Protein AF-A0A8H6ZAD0-F1 (afdb_monomer)

Secondary structure (DSSP, 8-state):
---PPP-PPPP--PPP----PPPPGGGTTS----HHHHHHHHHHHHHHHHHHHHHHHHHHHHTT--------PPEEPPBSSS-TTTTTSSPP-GGGB-HHHHHHHHHHHHHHHHHHHHH-S---HHHHHHHHHHHHHHHHHHHT--EEPPHHHHHHHHHHHHHHHHHHHHHHHHHHHHHH-------HHHHHHHHHHHHHHHHTTTT--S-GGG-SS----S-GGGGTTS-HHHHHHHHHHHHHHHHHHTTSS-------HHHHTT-PPPP-------

pLDDT: mean 72.55, std 20.49, range [27.44, 97.75]

Sequence (278 aa):
MSLRFHASSLPRFGRPNIPLQRANPFLASHFLSSPSQFLSTASKLVSHASQLFSATIALILARDRSHRLLLWTKQTAEFSHSTSAAAKNTKPATGDYADIPHALILRACAEYSTRILAHNPYLDVPTQIMSAKECFKSACRAAKERYVLTDRMGEIIRARGSQKYGKMVEIFHAICPSHFGFVRTTATKQSDANRLKTKALLEQAFFHYQDPASRTDSSGALFPSYFDPYPISALAFELATLEFVICEWSTGSFIQAKFTEKDVAKVEHPPKVESPSN

Solvent-accessible surface area (backbone atoms only — not comparable to full-atom values): 16900 Å² total; per-residue (Å²): 141,84,88,80,83,81,83,80,81,77,83,81,81,75,77,80,86,72,79,83,70,77,78,67,83,83,67,78,83,72,84,74,64,53,73,68,56,51,53,53,51,53,46,52,54,54,39,55,56,37,52,58,51,53,55,53,52,53,59,65,59,69,73,69,82,80,87,81,94,74,99,68,82,73,40,75,73,54,56,61,56,92,58,80,80,71,58,84,81,57,81,77,59,64,79,54,30,31,74,67,59,26,53,34,50,54,49,13,22,53,50,36,35,51,48,29,54,43,62,42,70,82,60,53,72,69,54,44,54,50,48,36,53,50,24,37,50,50,30,22,57,76,70,75,49,54,68,56,88,45,71,67,58,44,51,49,32,50,57,41,43,60,53,49,53,54,50,51,46,54,51,44,59,68,45,45,36,75,75,74,65,48,62,84,37,86,50,64,75,55,15,52,53,25,36,55,50,37,51,54,56,62,71,67,62,77,62,37,69,42,62,48,93,81,35,101,82,51,53,28,59,93,55,68,74,70,39,61,85,50,39,67,49,24,51,43,48,54,34,49,47,45,50,52,48,43,58,45,44,21,60,14,47,91,69,90,70,79,92,47,74,71,66,68,72,60,71,69,74,76,78,78,76,77,71,81,84,127

Radius of gyration: 25.37 Å; Cα contacts (8 Å, |Δi|>4): 227; chains: 1; bounding box: 64×46×89 Å

Structure (mmCIF, N/CA/C/O backbone):
data_AF-A0A8H6ZAD0-F1
#
_entry.id   AF-A0A8H6ZAD0-F1
#
loop_
_atom_site.group_PDB
_atom_site.id
_atom_site.type_symbol
_atom_site.label_atom_id
_atom_site.label_alt_id
_atom_site.label_comp_id
_atom_site.label_asym_id
_atom_site.label_entity_id
_atom_site.label_seq_id
_atom_site.pdbx_PDB_ins_code
_atom_site.Cartn_x
_atom_site.Cartn_y
_atom_site.Cartn_z
_atom_site.occupancy
_atom_site.B_iso_or_equiv
_atom_site.auth_seq_id
_atom_site.auth_comp_id
_atom_site.auth_asym_id
_atom_site.auth_atom_id
_atom_site.pdbx_PDB_model_num
ATOM 1 N N . MET A 1 1 ? -35.498 8.099 -43.052 1.00 39.44 1 MET A N 1
ATOM 2 C CA . MET A 1 1 ? -34.752 6.902 -42.604 1.00 39.44 1 MET A CA 1
ATOM 3 C C . MET A 1 1 ? -34.542 7.013 -41.103 1.00 39.44 1 MET A C 1
ATOM 5 O O . MET A 1 1 ? -33.767 7.851 -40.674 1.00 39.44 1 MET A O 1
ATOM 9 N N . SER A 1 2 ? -35.311 6.261 -40.315 1.00 29.00 2 SER A N 1
ATOM 10 C CA . SER A 1 2 ? -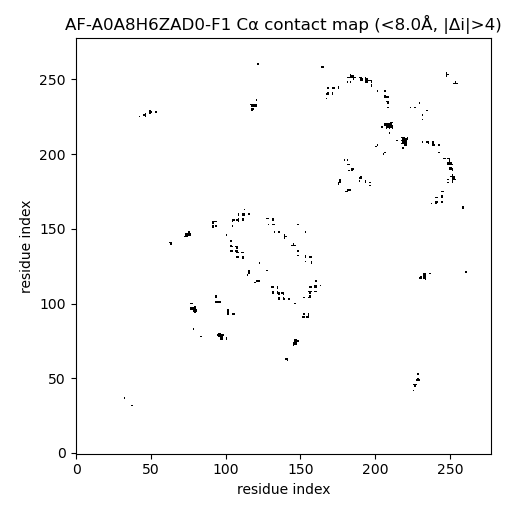35.334 6.346 -38.849 1.00 29.00 2 SER A CA 1
ATOM 11 C C . SER A 1 2 ? -34.890 4.997 -38.288 1.00 29.00 2 SER A C 1
ATOM 13 O O . SER A 1 2 ? -35.612 4.013 -38.430 1.00 29.00 2 SER A O 1
ATOM 15 N N . LEU A 1 3 ? -33.692 4.932 -37.706 1.00 27.44 3 LEU A N 1
ATOM 16 C CA . LEU A 1 3 ? -33.148 3.711 -37.109 1.00 27.44 3 LEU A CA 1
ATOM 17 C C . LEU A 1 3 ? -33.617 3.601 -35.653 1.00 27.44 3 LEU A C 1
ATOM 19 O O . LEU A 1 3 ? -33.227 4.393 -34.798 1.00 27.44 3 LEU A O 1
ATOM 23 N N . ARG A 1 4 ? -34.488 2.621 -35.388 1.00 30.08 4 ARG A N 1
ATOM 24 C CA . ARG A 1 4 ? -34.870 2.183 -34.039 1.00 30.08 4 ARG A CA 1
ATOM 25 C C . ARG A 1 4 ? -33.792 1.235 -33.510 1.00 30.08 4 ARG A C 1
ATOM 27 O O . ARG A 1 4 ? -33.529 0.213 -34.136 1.00 30.08 4 ARG A O 1
ATOM 34 N N . PHE A 1 5 ? -33.216 1.539 -32.350 1.00 33.12 5 PHE A N 1
ATOM 35 C CA . PHE A 1 5 ? -32.401 0.588 -31.594 1.00 33.12 5 PHE A CA 1
ATOM 36 C C . PHE A 1 5 ? -33.310 -0.275 -30.710 1.00 33.12 5 PHE A C 1
ATOM 38 O O . PHE A 1 5 ? -34.018 0.238 -29.844 1.00 33.12 5 PHE A O 1
ATOM 45 N N . HIS A 1 6 ? -33.292 -1.589 -30.936 1.00 31.91 6 HIS A N 1
ATOM 46 C CA . HIS A 1 6 ? -33.882 -2.573 -30.034 1.00 31.91 6 HIS A CA 1
ATOM 47 C C . HIS A 1 6 ? -32.961 -2.776 -28.827 1.00 31.91 6 HIS A C 1
ATOM 49 O O . HIS A 1 6 ? -31.824 -3.219 -28.971 1.00 31.91 6 HIS A O 1
ATOM 55 N N . ALA A 1 7 ? -33.467 -2.474 -27.632 1.00 34.44 7 ALA A N 1
ATOM 56 C CA . ALA A 1 7 ? -32.836 -2.854 -26.378 1.00 34.44 7 ALA A CA 1
ATOM 57 C C . ALA A 1 7 ? -33.064 -4.355 -26.136 1.00 34.44 7 ALA A C 1
ATOM 59 O O . ALA A 1 7 ? -34.172 -4.787 -25.819 1.00 34.44 7 ALA A O 1
ATOM 60 N N . SER A 1 8 ? -32.014 -5.153 -26.304 1.00 37.56 8 SER A N 1
ATOM 61 C CA . SER A 1 8 ? -31.970 -6.548 -25.874 1.00 37.56 8 SER A CA 1
ATOM 62 C C . SER A 1 8 ? -31.926 -6.620 -24.345 1.00 37.56 8 SER A C 1
ATOM 64 O O . SER A 1 8 ? -31.021 -6.095 -23.698 1.00 37.56 8 SER A O 1
ATOM 66 N N . SER A 1 9 ? -32.937 -7.271 -23.780 1.00 36.41 9 SER A N 1
ATOM 67 C CA . SER A 1 9 ? -33.117 -7.572 -22.362 1.00 36.41 9 SER A CA 1
ATOM 68 C C . SER A 1 9 ? -31.978 -8.431 -21.803 1.00 36.41 9 SER A C 1
ATOM 70 O O . SER A 1 9 ? -31.775 -9.560 -22.248 1.00 36.41 9 SER A O 1
ATOM 72 N N . LEU A 1 10 ? -31.278 -7.919 -20.788 1.00 36.38 10 LEU A N 1
ATOM 73 C CA . LEU A 1 10 ? -30.360 -8.701 -19.958 1.00 36.38 10 LEU A CA 1
ATOM 74 C C . LEU A 1 10 ? -31.143 -9.688 -19.067 1.00 36.38 10 LEU A C 1
ATOM 76 O O . LEU A 1 10 ? -32.226 -9.343 -18.580 1.00 36.38 10 LEU A O 1
ATOM 80 N N . PRO A 1 11 ? -30.612 -10.896 -18.810 1.00 35.09 11 PRO A N 1
ATOM 81 C CA . PRO A 1 11 ? -31.273 -11.883 -17.968 1.00 35.09 11 PRO A CA 1
ATOM 82 C C . PRO A 1 11 ? -31.328 -11.408 -16.510 1.00 35.09 11 PRO A C 1
ATOM 84 O O . PRO A 1 11 ? -30.316 -11.054 -15.901 1.00 35.09 11 PRO A O 1
ATOM 87 N N . ARG A 1 12 ? -32.536 -11.418 -15.933 1.00 37.16 12 ARG A N 1
ATOM 88 C CA . ARG A 1 12 ? -32.754 -11.231 -14.495 1.00 37.16 12 ARG A CA 1
ATOM 89 C C . ARG A 1 12 ? -32.150 -12.425 -13.757 1.00 37.16 12 ARG A C 1
ATOM 91 O O . ARG A 1 12 ? -32.697 -13.522 -13.815 1.00 37.16 12 ARG A O 1
ATOM 98 N N . PHE A 1 13 ? -31.060 -12.205 -13.028 1.00 36.69 13 PHE A N 1
ATOM 99 C CA . PHE A 1 13 ? -30.601 -13.152 -12.016 1.00 36.69 13 PHE A CA 1
ATOM 100 C C . PHE A 1 13 ? -31.655 -13.230 -10.906 1.00 36.69 13 PHE A C 1
ATOM 102 O O . PHE A 1 13 ? -31.830 -12.296 -10.120 1.00 36.69 13 PHE A O 1
ATOM 109 N N . GLY A 1 14 ? -32.399 -14.336 -10.881 1.00 40.81 14 GLY A N 1
ATOM 110 C CA . GLY A 1 14 ? -33.288 -14.678 -9.781 1.00 40.81 14 GLY A CA 1
ATOM 111 C C . GLY A 1 14 ? -32.478 -14.816 -8.495 1.00 40.81 14 GLY A C 1
ATOM 112 O O . GLY A 1 14 ? -31.483 -15.537 -8.455 1.00 40.81 14 GLY A O 1
ATOM 113 N N . ARG A 1 15 ? -32.890 -14.104 -7.442 1.00 37.38 15 ARG A N 1
ATOM 114 C CA . ARG A 1 15 ? -32.350 -14.326 -6.099 1.00 37.38 15 ARG A CA 1
ATOM 115 C C . ARG A 1 15 ? -32.711 -15.755 -5.678 1.00 37.38 15 ARG A C 1
ATOM 117 O O . ARG A 1 15 ? -33.894 -16.092 -5.751 1.00 37.38 15 ARG A O 1
ATOM 124 N N . PRO A 1 16 ? -31.757 -16.587 -5.229 1.00 36.75 16 PRO A N 1
ATOM 125 C CA . PRO A 1 16 ? -32.106 -17.867 -4.642 1.00 36.75 16 PRO A CA 1
ATOM 126 C C . PRO A 1 16 ? -32.920 -17.606 -3.373 1.00 36.75 16 PRO A C 1
ATOM 128 O O . PRO A 1 16 ? -32.494 -16.885 -2.470 1.00 36.75 16 PRO A O 1
ATOM 131 N N . ASN A 1 17 ? -34.124 -18.168 -3.346 1.00 40.34 17 ASN A N 1
ATOM 132 C CA . ASN A 1 17 ? -34.985 -18.205 -2.178 1.00 40.34 17 ASN A CA 1
ATOM 133 C C . ASN A 1 17 ? -34.379 -19.226 -1.204 1.00 40.34 17 ASN A C 1
ATOM 135 O O . ASN A 1 17 ? -34.656 -20.419 -1.298 1.00 40.34 17 ASN A O 1
ATOM 139 N N . ILE A 1 18 ? -33.457 -18.772 -0.353 1.00 41.72 18 ILE A N 1
ATOM 140 C CA . ILE A 1 18 ? -32.868 -19.601 0.700 1.00 41.72 18 ILE A CA 1
ATOM 141 C C . ILE A 1 18 ? -33.888 -19.638 1.845 1.00 41.72 18 ILE A C 1
ATOM 143 O O . ILE A 1 18 ? -34.161 -18.587 2.431 1.00 41.72 18 ILE A O 1
ATOM 147 N N . PRO A 1 19 ? -34.472 -20.801 2.182 1.00 39.28 19 PRO A N 1
ATOM 148 C CA . PRO A 1 19 ? -35.334 -20.899 3.345 1.00 39.28 19 PRO A CA 1
ATOM 149 C C . PRO A 1 19 ? -34.508 -20.575 4.593 1.00 39.28 19 PRO A C 1
ATOM 151 O O . PRO A 1 19 ? -33.491 -21.214 4.864 1.00 39.28 19 PRO A O 1
ATOM 154 N N . LEU A 1 20 ? -34.954 -19.570 5.351 1.00 43.53 20 LEU A N 1
ATOM 155 C CA . LEU A 1 20 ? -34.481 -19.280 6.703 1.00 43.53 20 LEU A CA 1
ATOM 156 C C . LEU A 1 20 ? -34.812 -20.484 7.597 1.00 43.53 20 LEU A C 1
ATOM 158 O O . LEU A 1 20 ? -35.844 -20.524 8.266 1.00 43.53 20 LEU A O 1
ATOM 162 N N . GLN A 1 21 ? -33.940 -21.492 7.587 1.00 42.81 21 GLN A N 1
ATOM 163 C CA . GLN A 1 21 ? -33.909 -22.502 8.632 1.00 42.81 21 GLN A CA 1
ATOM 164 C C . GLN A 1 21 ? -33.642 -21.778 9.951 1.00 42.81 21 GLN A C 1
ATOM 166 O O . GLN A 1 21 ? -32.634 -21.088 10.107 1.00 42.81 21 GLN A O 1
ATOM 171 N N . ARG A 1 22 ? -34.585 -21.913 10.889 1.00 41.56 22 ARG A N 1
ATOM 172 C CA . ARG A 1 22 ? -34.422 -21.491 12.281 1.00 41.56 22 ARG A CA 1
ATOM 173 C C . ARG A 1 22 ? -33.077 -22.006 12.785 1.00 41.56 22 ARG A C 1
ATOM 175 O O . ARG A 1 22 ? -32.852 -23.215 12.809 1.00 41.56 22 ARG A O 1
ATOM 182 N N . ALA A 1 23 ? -32.210 -21.075 13.172 1.00 43.88 23 ALA A N 1
ATOM 183 C CA . ALA A 1 23 ? -30.953 -21.382 13.826 1.00 43.88 23 ALA A CA 1
ATOM 184 C C . ALA A 1 23 ? -31.229 -22.288 15.032 1.00 43.88 23 ALA A C 1
ATOM 186 O O . ALA A 1 23 ? -32.057 -21.979 15.890 1.00 43.88 23 ALA A O 1
ATOM 187 N N . ASN A 1 24 ? -30.564 -23.437 15.035 1.00 41.94 24 ASN A N 1
ATOM 188 C CA . ASN A 1 24 ? -30.656 -24.444 16.073 1.00 41.94 24 ASN A CA 1
ATOM 189 C C . ASN A 1 24 ? -30.000 -23.880 17.353 1.00 41.94 24 ASN A C 1
ATOM 191 O O . ASN A 1 24 ? -28.801 -23.593 17.322 1.00 41.94 24 ASN A O 1
ATOM 195 N N . PRO A 1 25 ? -30.726 -23.697 18.473 1.00 47.56 25 PRO A N 1
ATOM 196 C CA . PRO A 1 25 ? -30.163 -23.112 19.696 1.00 47.56 25 PRO A CA 1
ATOM 197 C C . PRO A 1 25 ? -29.121 -24.012 20.388 1.00 47.56 25 PRO A C 1
ATOM 199 O O . PRO A 1 25 ? -28.512 -23.600 21.369 1.00 47.56 25 PRO A O 1
ATOM 202 N N . PHE A 1 26 ? -28.866 -25.214 19.862 1.00 40.12 26 PHE A N 1
ATOM 203 C CA . PHE A 1 26 ? -27.920 -26.182 20.420 1.00 40.12 26 PHE A CA 1
ATOM 204 C C . PHE A 1 26 ? -26.464 -26.058 19.932 1.00 40.12 26 PHE A C 1
ATOM 206 O O . PHE A 1 26 ? -25.626 -26.848 20.351 1.00 40.12 26 PHE A O 1
ATOM 213 N N . LEU A 1 27 ? -26.127 -25.072 19.088 1.00 43.41 27 LEU A N 1
ATOM 214 C CA . LEU A 1 27 ? -24.744 -24.858 18.614 1.00 43.41 27 LEU A CA 1
ATOM 215 C C . LEU A 1 27 ? -24.045 -23.617 19.199 1.00 43.41 27 LEU A C 1
ATOM 217 O O . LEU A 1 27 ? -22.910 -23.325 18.831 1.00 43.41 27 LEU A O 1
ATOM 221 N N . ALA A 1 28 ? -24.674 -22.905 20.137 1.00 42.09 28 ALA A N 1
ATOM 222 C CA . ALA A 1 28 ? -24.089 -21.709 20.753 1.00 42.09 28 ALA A CA 1
ATOM 223 C C . ALA A 1 28 ? -23.154 -21.995 21.951 1.00 42.09 28 ALA A C 1
ATOM 225 O O . ALA A 1 28 ? -22.564 -21.064 22.491 1.00 42.09 28 ALA A O 1
ATOM 226 N N . SER A 1 29 ? -22.986 -23.254 22.373 1.00 43.97 29 SER A N 1
ATOM 227 C CA . SER A 1 29 ? -22.231 -23.609 23.589 1.00 43.97 29 SER A CA 1
ATOM 228 C C . SER A 1 29 ? -20.799 -24.114 23.361 1.00 43.97 29 SER A C 1
ATOM 230 O O . SER A 1 29 ? -20.109 -24.392 24.336 1.00 43.97 29 SER A O 1
ATOM 232 N N . HIS A 1 30 ? -20.311 -24.200 22.116 1.00 42.34 30 HIS A N 1
ATOM 233 C CA . HIS A 1 30 ? -18.970 -24.746 21.828 1.00 42.34 30 HIS A CA 1
ATOM 234 C C . HIS A 1 30 ? -17.954 -23.767 21.220 1.00 42.34 30 HIS A C 1
ATOM 236 O O . HIS A 1 30 ? -16.811 -24.152 20.991 1.00 42.34 30 HIS A O 1
ATOM 242 N N . PHE A 1 31 ? -18.305 -22.493 21.033 1.00 43.47 31 PHE A N 1
ATOM 243 C CA . PHE A 1 31 ? -17.387 -21.464 20.520 1.00 43.47 31 PHE A CA 1
ATOM 244 C C . PHE A 1 31 ? -16.928 -20.481 21.605 1.00 43.47 31 PHE A C 1
ATOM 246 O O . PHE A 1 31 ? -16.946 -19.273 21.423 1.00 43.47 31 PHE A O 1
ATOM 253 N N . LEU A 1 32 ? -16.489 -21.006 22.746 1.00 44.19 32 LEU A N 1
ATOM 254 C CA . LEU A 1 32 ? -15.570 -20.302 23.644 1.00 44.19 32 LEU A CA 1
ATOM 255 C C . LEU A 1 32 ? -14.472 -21.280 24.072 1.00 44.19 32 LEU A C 1
ATOM 257 O O . LEU A 1 32 ? -14.242 -21.544 25.248 1.00 44.19 32 LEU A O 1
ATOM 261 N N . SER A 1 33 ? -13.785 -21.847 23.079 1.00 50.06 33 SER A N 1
ATOM 262 C CA . SER A 1 33 ? -12.408 -22.292 23.263 1.00 50.06 33 SER A CA 1
ATOM 263 C C . SER A 1 33 ? -11.620 -21.115 23.833 1.00 50.06 33 SER A C 1
ATOM 265 O O . SER A 1 33 ? -11.612 -20.051 23.214 1.00 50.06 33 SER A O 1
ATOM 267 N N . SER A 1 34 ? -11.032 -21.309 25.018 1.00 62.25 34 SER A N 1
ATOM 268 C CA . SER A 1 34 ? -10.203 -20.355 25.768 1.00 62.25 34 SER A CA 1
ATOM 269 C C . SER A 1 34 ? -9.529 -19.297 24.875 1.00 62.25 34 SER A C 1
ATOM 271 O O . SER A 1 34 ? -8.970 -19.678 23.843 1.00 62.25 34 SER A O 1
ATOM 273 N N . PRO A 1 35 ? -9.473 -18.009 25.269 1.00 61.62 35 PRO A N 1
ATOM 274 C CA . PRO A 1 35 ? -8.726 -16.969 24.550 1.00 61.62 35 PRO A CA 1
ATOM 275 C C . PRO A 1 35 ? -7.320 -17.405 24.098 1.00 61.62 35 PRO A C 1
ATOM 277 O O . PRO A 1 35 ? -6.863 -17.027 23.021 1.00 61.62 35 PRO A O 1
ATOM 280 N N . SER A 1 36 ? -6.665 -18.293 24.858 1.00 59.12 36 SER A N 1
ATOM 281 C CA . SER A 1 36 ? -5.380 -18.896 24.483 1.00 59.12 36 SER A CA 1
ATOM 282 C C . SER A 1 36 ? -5.421 -19.749 23.202 1.00 59.12 36 SER A C 1
ATOM 284 O O . SER A 1 36 ? -4.465 -19.742 22.427 1.00 59.12 36 SER A O 1
ATOM 286 N N . GLN A 1 37 ? -6.516 -20.462 22.931 1.00 60.44 37 GLN A N 1
ATOM 287 C CA . GLN A 1 37 ? -6.694 -21.285 21.729 1.00 60.44 37 GLN A CA 1
ATOM 288 C C . GLN A 1 37 ? -6.995 -20.436 20.489 1.00 60.44 37 GLN A C 1
ATOM 290 O O . GLN A 1 37 ? -6.488 -20.739 19.405 1.00 60.44 37 GLN A O 1
ATOM 295 N N . PHE A 1 38 ? -7.753 -19.345 20.647 1.00 63.59 38 PHE A N 1
ATOM 296 C CA . PHE A 1 38 ? -7.978 -18.381 19.567 1.00 63.59 38 PHE A CA 1
ATOM 297 C C . PHE A 1 38 ? -6.661 -17.716 19.145 1.00 63.59 38 PHE A C 1
ATOM 299 O O . PHE A 1 38 ? -6.306 -17.748 17.966 1.00 63.59 38 PHE A O 1
ATOM 306 N N . LEU A 1 39 ? -5.879 -17.226 20.114 1.00 64.19 39 LEU A N 1
ATOM 307 C CA . LEU A 1 39 ? -4.571 -16.615 19.855 1.00 64.19 39 LEU A CA 1
ATOM 308 C C . LEU A 1 39 ? -3.576 -17.608 19.230 1.00 64.19 39 LEU A C 1
ATOM 310 O O . LEU A 1 39 ? -2.869 -17.257 18.286 1.00 64.19 39 LEU A O 1
ATOM 314 N N . SER A 1 40 ? -3.567 -18.868 19.682 1.00 66.56 40 SER A N 1
ATOM 315 C CA . SER A 1 40 ? -2.719 -19.916 19.093 1.00 66.56 40 SER A CA 1
ATOM 316 C C . SER A 1 40 ? -3.079 -20.209 17.633 1.00 66.56 40 SER A C 1
ATOM 318 O O . SER A 1 40 ? -2.196 -20.397 16.795 1.00 66.56 40 SER A O 1
ATOM 320 N N . THR A 1 41 ? -4.371 -20.228 17.307 1.00 60.66 41 THR A N 1
ATOM 321 C CA . THR A 1 41 ? -4.839 -20.527 15.947 1.00 60.66 41 THR A CA 1
ATOM 322 C C . THR A 1 41 ? -4.584 -19.353 15.002 1.00 60.66 41 THR A C 1
ATOM 324 O O . THR A 1 41 ? -4.086 -19.560 13.895 1.00 60.66 41 THR A O 1
ATOM 327 N N . ALA A 1 42 ? -4.838 -18.121 15.455 1.00 58.28 42 ALA A N 1
ATOM 328 C CA . ALA A 1 42 ? -4.529 -16.909 14.700 1.00 58.28 42 ALA A CA 1
ATOM 329 C C . ALA A 1 42 ? -3.020 -16.784 14.414 1.00 58.28 42 ALA A C 1
ATOM 331 O O . ALA A 1 42 ? -2.631 -16.540 13.273 1.00 58.28 42 ALA A O 1
ATOM 332 N N . SER A 1 43 ? -2.166 -17.057 15.408 1.00 66.62 43 SER A N 1
ATOM 333 C CA . SER A 1 43 ? -0.703 -17.053 15.248 1.00 66.62 43 SER A CA 1
ATOM 334 C C . SER A 1 43 ? -0.223 -18.058 14.188 1.00 66.62 43 SER A C 1
ATOM 336 O O . SER A 1 43 ? 0.582 -17.709 13.321 1.00 66.62 43 SER A O 1
ATOM 338 N N . LYS A 1 44 ? -0.770 -19.283 14.176 1.00 68.69 44 LYS A N 1
ATOM 339 C CA . LYS A 1 44 ? -0.428 -20.304 13.167 1.00 68.69 44 LYS A CA 1
ATOM 340 C C . LYS A 1 44 ? -0.825 -19.886 11.750 1.00 68.69 44 LYS A C 1
ATOM 342 O O . LYS A 1 44 ? -0.069 -20.132 10.811 1.00 68.69 44 LYS A O 1
ATOM 347 N N . LEU A 1 45 ? -1.986 -19.249 11.592 1.00 57.72 45 LEU A N 1
ATOM 348 C CA . LEU A 1 45 ? -2.475 -18.798 10.288 1.00 57.72 45 LEU A CA 1
ATOM 349 C C . LEU A 1 45 ? -1.584 -17.688 9.703 1.00 57.72 45 LEU A C 1
ATOM 351 O O . LEU A 1 45 ? -1.210 -17.750 8.531 1.00 57.72 45 LEU A O 1
ATOM 355 N N . VAL A 1 46 ? -1.198 -16.715 10.536 1.00 65.81 46 VAL A N 1
ATOM 356 C CA . VAL A 1 46 ? -0.307 -15.606 10.151 1.00 65.81 46 VAL A CA 1
ATOM 357 C C . VAL A 1 46 ? 1.089 -16.121 9.784 1.00 65.81 46 VAL A C 1
ATOM 359 O O . VAL A 1 46 ? 1.631 -15.741 8.746 1.00 65.81 46 VAL A O 1
ATOM 362 N N . SER A 1 47 ? 1.643 -17.049 10.572 1.00 72.38 47 SER A N 1
ATOM 363 C CA . SER A 1 47 ? 2.956 -17.652 10.299 1.00 72.38 47 SER A CA 1
ATOM 364 C C . SER A 1 47 ? 2.995 -18.363 8.938 1.00 72.38 47 SER A C 1
ATOM 366 O O . SER A 1 47 ? 3.911 -18.148 8.141 1.00 72.38 47 SER A O 1
ATOM 368 N N . HIS A 1 48 ? 1.960 -19.144 8.617 1.00 68.25 48 HIS A N 1
ATOM 369 C CA . HIS A 1 48 ? 1.904 -19.899 7.364 1.00 68.25 48 HIS A CA 1
ATOM 370 C C . HIS A 1 48 ? 1.747 -18.986 6.134 1.00 68.25 48 HIS A C 1
ATOM 372 O O . HIS A 1 48 ? 2.394 -19.200 5.106 1.00 68.25 48 HIS A O 1
ATOM 378 N N . ALA A 1 49 ? 0.945 -17.922 6.249 1.00 62.75 49 ALA A N 1
ATOM 379 C CA . ALA A 1 49 ? 0.810 -16.915 5.197 1.00 62.75 49 ALA A CA 1
ATOM 380 C C . ALA A 1 49 ? 2.138 -16.174 4.930 1.00 62.75 49 ALA A C 1
ATOM 382 O O . ALA A 1 49 ? 2.502 -15.951 3.772 1.00 62.75 49 ALA A O 1
ATOM 383 N N . SER A 1 50 ? 2.896 -15.860 5.986 1.00 68.00 50 SER A N 1
ATOM 384 C CA . SER A 1 50 ? 4.187 -15.167 5.888 1.00 68.00 50 SER A CA 1
ATOM 385 C C . SER A 1 50 ? 5.282 -16.017 5.217 1.00 68.00 50 SER A C 1
ATOM 387 O O . SER A 1 50 ? 6.033 -15.525 4.368 1.00 68.00 50 SER A O 1
ATOM 389 N N . GLN A 1 51 ? 5.337 -17.323 5.510 1.00 75.44 51 GLN A N 1
ATOM 390 C CA . GLN A 1 51 ? 6.303 -18.247 4.893 1.00 75.44 51 GLN A CA 1
ATOM 391 C C . GLN A 1 51 ? 6.113 -18.377 3.373 1.00 75.44 51 GLN A C 1
ATOM 393 O O . GLN A 1 51 ? 7.087 -18.321 2.616 1.00 75.44 51 GLN A O 1
ATOM 398 N N . LEU A 1 52 ? 4.864 -18.491 2.908 1.00 73.19 52 LEU A N 1
ATOM 399 C CA . LEU A 1 52 ? 4.550 -18.577 1.476 1.00 73.19 52 LEU A CA 1
ATOM 400 C C . LEU A 1 52 ? 4.918 -17.288 0.727 1.00 73.19 52 LEU A C 1
ATOM 402 O O . LEU A 1 52 ? 5.425 -17.331 -0.399 1.00 73.19 52 LEU A O 1
ATOM 406 N N . PHE A 1 53 ? 4.708 -16.138 1.365 1.00 67.75 53 PHE A N 1
ATOM 407 C CA . PHE A 1 53 ? 5.060 -14.840 0.803 1.00 67.75 53 PHE A CA 1
ATOM 408 C C . PHE A 1 53 ? 6.582 -14.670 0.654 1.00 67.75 53 PHE A C 1
ATOM 410 O O . PHE A 1 53 ? 7.061 -14.341 -0.435 1.00 67.75 53 PHE A O 1
ATOM 417 N N . SER A 1 54 ? 7.355 -14.992 1.697 1.00 70.88 54 SER A N 1
ATOM 418 C CA . SER A 1 54 ? 8.825 -14.920 1.670 1.00 70.88 54 SER A CA 1
ATOM 419 C C . SER A 1 54 ? 9.456 -15.862 0.637 1.00 70.88 54 SER A C 1
ATOM 421 O O . SER A 1 54 ? 10.336 -15.444 -0.121 1.00 70.88 54 SER A O 1
ATOM 423 N N . ALA A 1 55 ? 8.973 -17.106 0.532 1.00 69.94 55 ALA A N 1
ATOM 424 C CA . ALA A 1 55 ? 9.450 -18.063 -0.472 1.00 69.94 55 ALA A CA 1
ATOM 425 C C . ALA A 1 55 ? 9.218 -17.559 -1.910 1.00 69.94 55 ALA A C 1
ATOM 427 O O . ALA A 1 55 ? 10.070 -17.718 -2.788 1.00 69.94 55 ALA A O 1
ATOM 428 N N . THR A 1 56 ? 8.092 -16.879 -2.137 1.00 70.38 56 THR A N 1
ATOM 429 C CA . THR A 1 56 ? 7.756 -16.289 -3.438 1.00 70.38 56 THR A CA 1
ATOM 430 C C . THR A 1 56 ? 8.707 -15.143 -3.801 1.00 70.38 56 THR A C 1
ATOM 432 O O 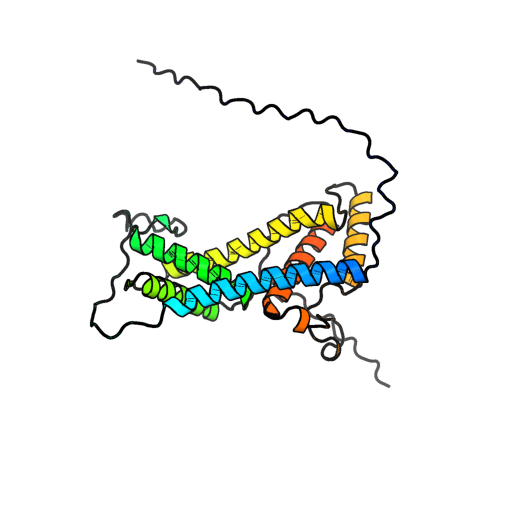. THR A 1 56 ? 9.186 -15.078 -4.934 1.00 70.38 56 THR A O 1
ATOM 435 N N . ILE A 1 57 ? 9.050 -14.267 -2.847 1.00 67.12 57 ILE A N 1
ATOM 436 C CA . ILE A 1 57 ? 10.003 -13.166 -3.075 1.00 67.12 57 ILE A CA 1
ATOM 437 C C . ILE A 1 57 ? 11.411 -13.703 -3.374 1.00 67.12 57 ILE A C 1
ATOM 439 O O . ILE A 1 57 ? 12.058 -13.233 -4.313 1.00 67.12 57 ILE A O 1
ATOM 443 N N . ALA A 1 58 ? 11.876 -14.716 -2.636 1.00 67.38 58 ALA A N 1
ATOM 444 C CA . ALA A 1 58 ? 13.199 -15.307 -2.840 1.00 67.38 58 ALA A CA 1
ATOM 445 C C . ALA A 1 58 ? 13.370 -15.896 -4.255 1.00 67.38 58 ALA A C 1
ATOM 447 O O . ALA A 1 58 ? 14.395 -15.666 -4.902 1.00 67.38 58 ALA A O 1
ATOM 448 N N . LEU A 1 59 ? 12.346 -16.581 -4.779 1.00 69.50 59 LEU A N 1
ATOM 449 C CA . LEU A 1 59 ? 12.351 -17.120 -6.146 1.00 69.50 59 LEU A CA 1
ATOM 450 C C . LEU A 1 59 ? 12.370 -16.022 -7.220 1.00 69.50 59 LEU A C 1
ATOM 452 O O . LEU A 1 59 ? 13.013 -16.182 -8.259 1.00 69.50 59 LEU A O 1
ATOM 456 N N . ILE A 1 60 ? 11.705 -14.890 -6.968 1.00 64.56 60 ILE A N 1
ATOM 457 C CA . ILE A 1 60 ? 11.710 -13.739 -7.882 1.00 64.56 60 ILE A CA 1
ATOM 458 C C . ILE A 1 60 ? 13.104 -13.096 -7.939 1.00 64.56 60 ILE A C 1
ATOM 460 O O . ILE A 1 60 ? 13.563 -12.742 -9.025 1.00 64.56 60 ILE A O 1
ATOM 464 N N . LEU A 1 61 ? 13.795 -12.985 -6.800 1.00 57.47 61 LEU A N 1
ATOM 465 C CA . LEU A 1 61 ? 15.115 -12.349 -6.706 1.00 57.47 61 LEU A CA 1
ATOM 466 C C . LEU A 1 61 ? 16.266 -13.244 -7.198 1.00 57.47 61 LEU A C 1
ATOM 468 O O . LEU A 1 61 ? 17.227 -12.743 -7.784 1.00 57.47 61 LEU A O 1
ATOM 472 N N . ALA A 1 62 ? 16.180 -14.566 -7.010 1.00 57.56 62 ALA A N 1
ATOM 473 C CA . ALA A 1 62 ? 17.222 -15.511 -7.430 1.00 57.56 62 ALA A CA 1
ATOM 474 C C . ALA A 1 62 ? 17.401 -15.591 -8.961 1.00 57.56 62 ALA A C 1
ATOM 476 O O . ALA A 1 62 ? 18.465 -15.970 -9.448 1.00 57.56 62 ALA A O 1
ATOM 477 N N . ARG A 1 63 ? 16.392 -15.175 -9.735 1.00 58.94 63 ARG A N 1
ATOM 478 C CA . ARG A 1 63 ? 16.409 -15.184 -11.206 1.00 58.94 63 ARG A CA 1
ATOM 479 C C . ARG A 1 63 ? 17.225 -14.035 -11.837 1.00 58.94 63 ARG A C 1
ATOM 481 O O . ARG A 1 63 ? 17.410 -14.039 -13.049 1.00 58.94 63 ARG A O 1
ATOM 488 N N . ASP A 1 64 ? 17.732 -13.077 -11.050 1.00 50.41 64 ASP A N 1
ATOM 489 C CA . ASP A 1 64 ? 18.244 -11.777 -11.544 1.00 50.41 64 ASP A CA 1
ATOM 490 C C . ASP A 1 64 ? 19.792 -11.652 -11.620 1.00 50.41 64 ASP A C 1
ATOM 492 O O . ASP A 1 64 ? 20.314 -10.586 -11.940 1.00 50.41 64 ASP A O 1
ATOM 496 N N . ARG A 1 65 ? 20.579 -12.706 -11.329 1.00 48.91 65 ARG A N 1
ATOM 497 C CA . ARG A 1 65 ? 22.054 -12.592 -11.144 1.00 48.91 65 ARG A CA 1
ATOM 498 C C . ARG A 1 65 ? 22.958 -12.921 -12.342 1.00 48.91 65 ARG A C 1
ATOM 500 O O . ARG A 1 65 ? 24.170 -13.045 -12.168 1.00 48.91 65 ARG A O 1
ATOM 507 N N . SER A 1 66 ? 22.453 -13.003 -13.568 1.00 51.16 66 SER A N 1
ATOM 508 C CA . SER A 1 66 ? 23.322 -13.228 -14.736 1.00 51.16 66 SER A CA 1
ATOM 509 C C . SER A 1 66 ? 23.000 -12.259 -15.869 1.00 51.16 66 SER A C 1
ATOM 511 O O . SER A 1 66 ? 21.989 -12.433 -16.534 1.00 51.16 66 SER A O 1
ATOM 513 N N . HIS A 1 67 ? 23.849 -11.242 -16.086 1.00 47.66 67 HIS A N 1
ATOM 514 C CA . HIS A 1 67 ? 24.528 -10.990 -17.373 1.00 47.66 67 HIS A CA 1
ATOM 515 C C . HIS A 1 67 ? 25.360 -9.687 -17.407 1.00 47.66 67 HIS A C 1
ATOM 517 O O . HIS A 1 67 ? 24.958 -8.630 -16.923 1.00 47.66 67 HIS A O 1
ATOM 523 N N . ARG A 1 68 ? 26.538 -9.816 -18.038 1.00 45.06 68 ARG A N 1
ATOM 524 C CA . ARG A 1 68 ? 27.579 -8.816 -18.336 1.00 45.06 68 ARG A CA 1
ATOM 525 C C . ARG A 1 68 ? 27.255 -7.926 -19.553 1.00 45.06 68 ARG A C 1
ATOM 527 O O . ARG A 1 68 ? 26.710 -8.396 -20.543 1.00 45.06 68 ARG A O 1
ATOM 534 N N . LEU A 1 69 ? 27.713 -6.672 -19.447 1.00 45.91 69 LEU A N 1
ATOM 535 C CA . LEU A 1 69 ? 28.320 -5.748 -20.430 1.00 45.91 69 LEU A CA 1
ATOM 536 C C . LEU A 1 69 ? 28.051 -5.949 -21.940 1.00 45.91 69 LEU A C 1
ATOM 538 O O . LEU A 1 69 ? 28.836 -6.571 -22.646 1.00 45.91 69 LEU A O 1
ATOM 542 N N . LEU A 1 70 ? 27.034 -5.243 -22.441 1.00 47.94 70 LEU A N 1
ATOM 543 C CA . LEU A 1 70 ? 26.986 -4.683 -23.799 1.00 47.94 70 LEU A CA 1
ATOM 544 C C . LEU A 1 70 ? 26.516 -3.220 -23.691 1.00 47.94 70 LEU A C 1
ATOM 546 O O . LEU A 1 70 ? 25.540 -2.926 -22.985 1.00 47.94 70 LEU A O 1
ATOM 550 N N . LEU A 1 71 ? 27.231 -2.302 -24.346 1.00 44.97 71 LEU A N 1
ATOM 551 C CA . LEU A 1 71 ? 26.905 -0.876 -24.471 1.00 44.97 71 LEU A CA 1
ATOM 552 C C . LEU A 1 71 ? 25.680 -0.720 -25.383 1.00 44.97 71 LEU A C 1
ATOM 554 O O . LEU A 1 71 ? 25.805 -0.559 -26.588 1.00 44.97 71 LEU A O 1
ATOM 558 N N . TRP A 1 72 ? 24.485 -0.834 -24.810 1.00 53.62 72 TRP A N 1
ATOM 559 C CA . TRP A 1 72 ? 23.227 -0.506 -25.482 1.00 53.62 72 TRP A CA 1
ATOM 560 C C . TRP A 1 72 ? 22.714 0.822 -24.940 1.00 53.62 72 TRP A C 1
ATOM 562 O O . TRP A 1 72 ? 22.694 1.024 -23.717 1.00 53.62 72 TRP A O 1
ATOM 572 N N . THR A 1 73 ? 22.308 1.703 -25.852 1.00 69.12 73 THR A N 1
ATOM 573 C CA . THR A 1 73 ? 21.681 2.993 -25.563 1.00 69.12 73 THR A CA 1
ATOM 574 C C . THR A 1 73 ? 20.360 2.780 -24.820 1.00 69.12 73 THR A C 1
ATOM 576 O O . THR A 1 73 ? 19.647 1.803 -25.044 1.00 69.12 73 THR A O 1
ATOM 579 N N . LYS A 1 74 ? 20.053 3.658 -23.858 1.00 78.00 74 LYS A N 1
ATOM 580 C CA . LYS A 1 74 ? 18.789 3.587 -23.114 1.00 78.00 74 LYS A CA 1
ATOM 581 C C . LYS A 1 74 ? 17.661 4.088 -24.011 1.00 78.00 74 LYS A C 1
ATOM 583 O O . LYS A 1 74 ? 17.801 5.151 -24.608 1.00 78.00 74 LYS A O 1
ATOM 588 N N . GLN A 1 75 ? 16.560 3.350 -24.069 1.00 84.50 75 GLN A N 1
ATOM 589 C CA . GLN A 1 75 ? 15.367 3.752 -24.805 1.00 84.50 75 GLN A CA 1
ATOM 590 C C . GLN A 1 75 ? 14.476 4.630 -23.920 1.00 84.50 75 GLN A C 1
ATOM 592 O O . GLN A 1 75 ? 14.300 4.371 -22.724 1.00 84.50 75 GLN A O 1
ATOM 597 N N . THR A 1 76 ? 13.896 5.672 -24.506 1.00 85.88 76 THR A N 1
ATOM 598 C CA . THR A 1 76 ? 12.787 6.404 -23.887 1.00 85.88 76 THR A CA 1
ATOM 599 C C . THR A 1 76 ? 11.501 5.703 -24.292 1.00 85.88 76 THR A C 1
ATOM 601 O O . THR A 1 76 ? 11.343 5.323 -25.446 1.00 85.88 76 THR A O 1
ATOM 604 N N . ALA A 1 77 ? 10.596 5.482 -23.345 1.00 83.00 77 ALA A N 1
ATOM 605 C CA . ALA A 1 77 ? 9.350 4.796 -23.644 1.00 83.00 77 ALA A CA 1
ATOM 606 C C . ALA A 1 77 ? 8.432 5.645 -24.522 1.00 83.00 77 ALA A C 1
ATOM 608 O O . ALA A 1 77 ? 8.187 6.817 -24.230 1.00 83.00 77 ALA A O 1
ATOM 609 N N . GLU A 1 78 ? 7.899 5.015 -25.559 1.00 82.69 78 GLU A N 1
ATOM 610 C CA . GLU A 1 78 ? 6.970 5.623 -26.500 1.00 82.69 78 GLU A CA 1
ATOM 611 C C . GLU A 1 78 ? 5.522 5.490 -26.000 1.00 82.69 78 GLU A C 1
ATOM 613 O O . GLU A 1 78 ? 5.153 4.520 -25.325 1.00 82.69 78 GLU A O 1
ATOM 618 N N . PHE A 1 79 ? 4.699 6.491 -26.314 1.00 79.38 79 PHE A N 1
ATOM 619 C CA . PHE A 1 79 ? 3.262 6.470 -26.038 1.00 79.38 79 PHE A CA 1
ATOM 620 C C . PHE A 1 79 ? 2.540 5.640 -27.108 1.00 79.38 79 PHE A C 1
ATOM 622 O O . PHE A 1 79 ? 2.899 5.705 -28.282 1.00 79.38 79 PHE A O 1
ATOM 629 N N . SER A 1 80 ? 1.516 4.878 -26.711 1.00 76.50 80 SER A N 1
ATOM 630 C CA . SER A 1 80 ? 0.759 3.983 -27.610 1.00 76.50 80 SER A CA 1
ATOM 631 C C . SER A 1 80 ? 0.004 4.732 -28.713 1.00 76.50 80 SER A C 1
ATOM 633 O O . SER A 1 80 ? -0.213 4.200 -29.801 1.00 76.50 80 SER A O 1
ATOM 635 N N . HIS A 1 81 ? -0.356 5.991 -28.461 1.00 69.75 81 HIS A N 1
ATOM 636 C CA . HIS A 1 81 ? -0.974 6.880 -29.434 1.00 69.75 81 HIS A CA 1
ATOM 637 C C . HIS A 1 81 ? -0.136 8.149 -29.604 1.00 69.75 81 HIS A C 1
ATOM 639 O O . HIS A 1 81 ? 0.301 8.757 -28.627 1.00 69.75 81 HIS A O 1
ATOM 645 N N . SER A 1 82 ? 0.034 8.595 -30.853 1.00 54.91 82 SER A N 1
ATOM 646 C CA . SER A 1 82 ? 0.765 9.808 -31.265 1.00 54.91 82 SER A CA 1
ATOM 647 C C . SER A 1 82 ? 0.185 11.130 -30.725 1.00 54.91 82 SER A C 1
ATOM 649 O O . SER A 1 82 ? 0.601 12.219 -31.116 1.00 54.91 82 SER A O 1
ATOM 651 N N . THR A 1 83 ? -0.756 11.076 -29.785 1.00 52.09 83 THR A N 1
ATOM 652 C CA . THR A 1 83 ? -1.375 12.217 -29.114 1.00 52.09 83 THR A CA 1
ATOM 653 C C . THR A 1 83 ? -0.485 12.767 -27.996 1.00 52.09 83 THR A C 1
ATOM 655 O O . THR A 1 83 ? -0.889 12.836 -26.836 1.00 52.09 83 THR A O 1
ATOM 658 N N . SER A 1 84 ? 0.730 13.210 -28.330 1.00 53.91 84 SER A N 1
ATOM 659 C CA . SER A 1 84 ? 1.601 13.915 -27.372 1.00 53.91 84 SER A CA 1
ATOM 660 C C . SER A 1 84 ? 1.004 15.260 -26.918 1.00 53.91 84 SER A C 1
ATOM 662 O O . SER A 1 84 ? 1.319 15.749 -25.834 1.00 53.91 84 SER A O 1
ATOM 664 N N . ALA A 1 85 ? 0.082 15.835 -27.701 1.00 51.91 85 ALA A N 1
ATOM 665 C CA . ALA A 1 85 ? -0.543 17.126 -27.417 1.00 51.91 85 ALA A CA 1
ATOM 666 C C . ALA A 1 85 ? -1.794 17.054 -26.513 1.00 51.91 85 ALA A C 1
ATOM 668 O O . ALA A 1 85 ? -2.085 18.025 -25.815 1.00 51.91 85 ALA A O 1
ATOM 669 N N . ALA A 1 86 ? -2.517 15.926 -26.474 1.00 50.28 86 ALA A N 1
ATOM 670 C CA . ALA A 1 86 ? -3.791 15.810 -25.742 1.00 50.28 86 ALA A CA 1
ATOM 671 C C . ALA A 1 86 ? -3.639 15.373 -24.270 1.00 50.28 86 ALA A C 1
ATOM 673 O O . ALA A 1 86 ? -4.581 15.471 -23.488 1.00 50.28 86 ALA A O 1
ATOM 674 N N . ALA A 1 87 ? -2.447 14.934 -23.858 1.00 56.97 87 ALA A N 1
ATOM 675 C CA . ALA A 1 87 ? -2.209 14.364 -22.532 1.00 56.97 87 ALA A CA 1
ATOM 676 C C . ALA A 1 87 ? -2.096 15.389 -21.384 1.00 56.97 87 ALA A C 1
ATOM 678 O O . ALA A 1 87 ? -1.770 15.007 -20.263 1.00 56.97 87 ALA A O 1
ATOM 679 N N . LYS A 1 88 ? -2.329 16.686 -21.629 1.00 62.16 88 LYS A N 1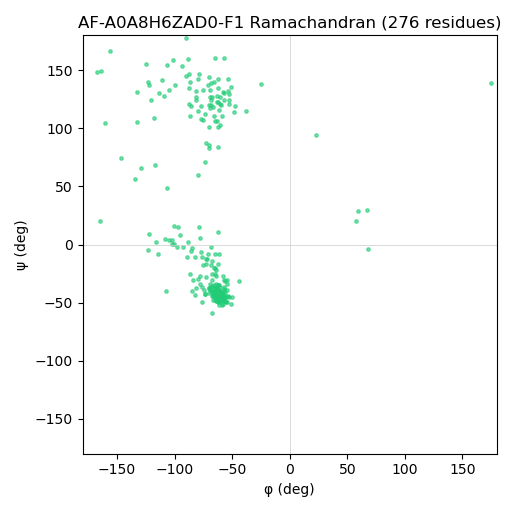
ATOM 680 C CA . LYS A 1 88 ? -2.057 17.729 -20.624 1.00 62.16 88 LYS A CA 1
ATOM 681 C C . LYS A 1 88 ? -3.048 17.760 -19.451 1.00 62.16 88 LYS A C 1
ATOM 683 O O . LYS A 1 88 ? -2.695 18.313 -18.419 1.00 62.16 88 LYS A O 1
ATOM 688 N N . ASN A 1 89 ? -4.228 17.137 -19.565 1.00 69.00 89 ASN A N 1
ATOM 689 C CA . ASN A 1 89 ? -5.282 17.243 -18.538 1.00 69.00 89 ASN A CA 1
ATOM 690 C C . ASN A 1 89 ? -5.767 15.911 -17.943 1.00 69.00 89 ASN A C 1
ATOM 692 O O . ASN A 1 89 ? -6.588 15.917 -17.027 1.00 69.00 89 ASN A O 1
ATOM 696 N N . THR A 1 90 ? -5.304 14.763 -18.437 1.00 80.38 90 THR A N 1
ATOM 697 C CA . THR A 1 90 ? -5.768 13.458 -17.948 1.00 80.38 90 THR A CA 1
ATOM 698 C C . THR A 1 90 ? -4.778 12.861 -16.963 1.00 80.38 90 THR A C 1
ATOM 700 O O . THR A 1 90 ? -3.569 12.873 -17.197 1.00 80.38 90 THR A O 1
ATOM 703 N N . LYS A 1 91 ? -5.297 12.292 -15.869 1.00 85.00 91 LYS A N 1
ATOM 704 C CA . LYS A 1 91 ? -4.491 11.542 -14.903 1.00 85.00 91 LYS A CA 1
ATOM 705 C C . LYS A 1 91 ? -3.696 10.455 -15.642 1.00 85.00 91 LYS A C 1
ATOM 707 O O . LYS A 1 91 ? -4.300 9.726 -16.429 1.00 85.00 91 LYS A O 1
ATOM 712 N N . PRO A 1 92 ? -2.383 10.323 -15.395 1.00 87.50 92 PRO A N 1
ATOM 713 C CA . PRO A 1 92 ? -1.560 9.368 -16.118 1.00 87.50 92 PRO A CA 1
ATOM 714 C C . PRO A 1 92 ? -2.035 7.931 -15.874 1.00 87.50 92 PRO A C 1
ATOM 716 O O . PRO A 1 92 ? -2.306 7.541 -14.733 1.00 87.50 92 PRO A O 1
ATOM 719 N N . ALA A 1 93 ? -2.134 7.147 -16.948 1.00 90.94 93 ALA A N 1
ATOM 720 C CA . ALA A 1 93 ? -2.583 5.763 -16.921 1.00 90.94 93 ALA A CA 1
ATOM 721 C C . ALA A 1 93 ? -1.549 4.834 -17.568 1.00 90.94 93 ALA A C 1
ATOM 723 O O . ALA A 1 93 ? -0.747 5.230 -18.409 1.00 90.94 93 ALA A O 1
ATOM 724 N N . THR A 1 94 ? -1.565 3.559 -17.178 1.00 90.75 94 THR A N 1
ATOM 725 C CA . THR A 1 94 ? -0.642 2.557 -17.737 1.00 90.75 94 THR A CA 1
ATOM 726 C C . THR A 1 94 ? -0.916 2.260 -19.211 1.00 90.75 94 THR A C 1
ATOM 728 O O . THR A 1 94 ? 0.022 1.965 -19.940 1.00 90.75 94 THR A O 1
ATOM 731 N N . GLY A 1 95 ? -2.175 2.375 -19.650 1.00 89.88 95 GLY A N 1
ATOM 732 C CA . GLY A 1 95 ? -2.583 2.155 -21.044 1.00 89.88 95 GLY A CA 1
ATOM 733 C C . GLY A 1 95 ? -2.125 3.243 -22.023 1.00 89.88 95 GLY A C 1
ATOM 734 O O . GLY A 1 95 ? -2.255 3.062 -23.230 1.00 89.88 95 GLY A O 1
ATOM 735 N N . ASP A 1 96 ? -1.555 4.343 -21.523 1.00 90.50 96 ASP A N 1
ATOM 736 C CA . ASP A 1 96 ? -1.020 5.425 -22.359 1.00 90.50 96 ASP A CA 1
ATOM 737 C C . ASP A 1 96 ? 0.290 5.023 -23.072 1.00 90.50 96 ASP A C 1
ATOM 739 O O . ASP A 1 96 ? 0.766 5.732 -23.957 1.00 90.50 96 ASP A O 1
ATOM 743 N N . TYR A 1 97 ? 0.907 3.908 -22.676 1.00 93.00 97 TYR A N 1
ATOM 744 C CA . TYR A 1 97 ? 2.222 3.476 -23.144 1.00 93.00 97 TYR A CA 1
ATOM 745 C C . TYR A 1 97 ? 2.134 2.288 -24.103 1.00 93.00 97 TYR A C 1
ATOM 747 O O . TYR A 1 97 ? 1.199 1.493 -24.023 1.00 93.00 97 TYR A O 1
ATOM 755 N N . ALA A 1 98 ? 3.137 2.146 -24.975 1.00 93.50 98 ALA A N 1
ATOM 756 C CA . ALA A 1 98 ? 3.294 0.962 -25.820 1.00 93.50 98 ALA A CA 1
ATOM 757 C C . ALA A 1 98 ? 3.374 -0.337 -24.990 1.00 93.50 98 ALA A C 1
ATOM 759 O O . ALA A 1 98 ? 3.698 -0.307 -23.799 1.00 93.50 98 ALA A O 1
ATOM 760 N N . ASP A 1 99 ? 3.123 -1.482 -25.629 1.00 93.81 99 ASP A N 1
ATOM 761 C CA . ASP A 1 99 ? 2.944 -2.779 -24.960 1.00 93.81 99 ASP A CA 1
ATOM 762 C C . ASP A 1 99 ? 4.098 -3.153 -24.018 1.00 93.81 99 ASP A C 1
ATOM 764 O O . ASP A 1 99 ? 3.865 -3.571 -22.879 1.00 93.81 99 ASP A O 1
ATOM 768 N N . ILE A 1 100 ? 5.347 -2.950 -24.458 1.00 95.31 100 ILE A N 1
ATOM 769 C CA . ILE A 1 100 ? 6.533 -3.286 -23.659 1.00 95.31 100 ILE A CA 1
ATOM 770 C C . ILE A 1 100 ? 6.635 -2.376 -22.416 1.00 95.31 100 ILE A C 1
ATOM 772 O O . ILE A 1 100 ? 6.587 -2.905 -21.299 1.00 95.31 100 ILE A O 1
ATOM 776 N N . PRO A 1 101 ? 6.710 -1.028 -22.524 1.00 95.56 101 PRO A N 1
ATOM 777 C CA . PRO A 1 101 ? 6.691 -0.164 -21.343 1.00 95.56 101 PRO A CA 1
ATOM 778 C C . PRO A 1 101 ? 5.459 -0.352 -20.450 1.00 95.56 101 PRO A C 1
ATOM 780 O O . PRO A 1 101 ? 5.593 -0.309 -19.228 1.00 95.56 101 PRO A O 1
ATOM 783 N N . HIS A 1 102 ? 4.277 -0.601 -21.020 1.00 95.44 102 HIS A N 1
ATOM 784 C CA . HIS A 1 102 ? 3.063 -0.890 -20.259 1.00 95.44 102 HIS A CA 1
ATOM 785 C C . HIS A 1 102 ? 3.262 -2.111 -19.346 1.00 95.44 102 HIS A C 1
ATOM 787 O O . HIS A 1 102 ? 3.044 -2.018 -18.131 1.00 95.44 102 HIS A O 1
ATOM 793 N N . ALA A 1 103 ? 3.750 -3.229 -19.889 1.00 96.44 103 ALA A N 1
ATOM 794 C CA . ALA A 1 103 ? 4.034 -4.433 -19.111 1.00 96.44 103 ALA A CA 1
ATOM 795 C C . ALA A 1 103 ? 5.093 -4.190 -18.018 1.00 96.44 103 ALA A C 1
ATOM 797 O O . ALA A 1 103 ? 4.937 -4.655 -16.883 1.00 96.44 103 ALA A O 1
ATOM 798 N N . LEU A 1 104 ? 6.138 -3.410 -18.321 1.00 97.06 104 LEU A N 1
ATOM 799 C CA . LEU A 1 104 ? 7.169 -3.030 -17.348 1.00 97.06 104 LEU A CA 1
ATOM 800 C C . LEU A 1 104 ? 6.595 -2.203 -16.192 1.00 97.06 104 LEU A C 1
ATOM 802 O O . LEU A 1 104 ? 6.902 -2.487 -15.031 1.00 97.06 104 LEU A O 1
ATOM 806 N N . ILE A 1 105 ? 5.737 -1.218 -16.484 1.00 96.94 105 ILE A N 1
ATOM 807 C CA . ILE A 1 105 ? 5.079 -0.405 -15.453 1.00 96.94 105 ILE A CA 1
ATOM 808 C C . ILE A 1 105 ? 4.182 -1.284 -14.581 1.00 96.94 105 ILE A C 1
ATOM 810 O O . ILE A 1 105 ? 4.236 -1.157 -13.360 1.00 96.94 105 ILE A O 1
ATOM 814 N N . LEU A 1 106 ? 3.380 -2.186 -15.162 1.00 96.06 106 LEU A N 1
ATOM 815 C CA . LEU A 1 106 ? 2.509 -3.080 -14.388 1.00 96.06 106 LEU A CA 1
ATOM 816 C C . LEU A 1 106 ? 3.306 -3.986 -13.445 1.00 96.06 106 LEU A C 1
ATOM 818 O O . LEU A 1 106 ? 2.945 -4.122 -12.273 1.00 96.06 106 LEU A O 1
ATOM 822 N N . ARG A 1 107 ? 4.419 -4.556 -13.920 1.00 96.25 107 ARG A N 1
ATOM 823 C CA . ARG A 1 107 ? 5.321 -5.352 -13.079 1.00 96.25 107 ARG A CA 1
ATOM 824 C C . ARG A 1 107 ? 5.922 -4.515 -11.950 1.00 96.25 107 ARG A C 1
ATOM 826 O O . ARG A 1 107 ? 5.890 -4.941 -10.798 1.00 96.25 107 ARG A O 1
ATOM 833 N N . ALA A 1 108 ? 6.421 -3.321 -12.265 1.00 96.81 108 ALA A N 1
ATOM 834 C CA . ALA A 1 108 ? 6.984 -2.407 -11.276 1.00 96.81 108 ALA A CA 1
ATOM 835 C C . ALA A 1 108 ? 5.943 -1.972 -10.233 1.00 96.81 108 ALA A C 1
ATOM 837 O O . ALA A 1 108 ? 6.259 -1.904 -9.051 1.00 96.81 108 ALA A O 1
ATOM 838 N N . CYS A 1 109 ? 4.698 -1.731 -10.651 1.00 96.00 109 CYS A N 1
ATOM 839 C CA . CYS A 1 109 ? 3.574 -1.434 -9.766 1.00 96.00 109 CYS A CA 1
ATOM 840 C C . CYS A 1 109 ? 3.317 -2.569 -8.771 1.00 96.00 109 CYS A C 1
ATOM 842 O O . CYS A 1 109 ? 3.158 -2.310 -7.581 1.00 96.00 109 CYS A O 1
ATOM 844 N N . ALA A 1 110 ? 3.273 -3.815 -9.254 1.00 92.69 110 ALA A N 1
ATOM 845 C CA . ALA A 1 110 ? 3.066 -4.980 -8.402 1.00 92.69 110 ALA A CA 1
ATOM 846 C C . ALA A 1 110 ? 4.193 -5.112 -7.367 1.00 92.69 110 ALA A C 1
ATOM 848 O O . ALA A 1 110 ? 3.914 -5.192 -6.174 1.00 92.69 110 ALA A O 1
ATOM 849 N N . GLU A 1 111 ? 5.452 -5.045 -7.809 1.00 94.25 111 GLU A N 1
ATOM 850 C CA . GLU A 1 111 ? 6.620 -5.125 -6.926 1.00 94.25 111 GLU A CA 1
ATOM 851 C C . GLU A 1 111 ? 6.647 -3.986 -5.895 1.00 94.25 111 GLU A C 1
ATOM 853 O O . GLU A 1 111 ? 6.863 -4.229 -4.709 1.00 94.25 111 GLU A O 1
ATOM 858 N N . TYR A 1 112 ? 6.365 -2.754 -6.322 1.00 95.25 112 TYR A N 1
ATOM 859 C CA . TYR A 1 112 ? 6.330 -1.578 -5.454 1.00 95.25 112 TYR A CA 1
ATOM 860 C C . TYR A 1 112 ? 5.251 -1.691 -4.373 1.00 95.25 112 TYR A C 1
ATOM 862 O O . TYR A 1 112 ? 5.536 -1.495 -3.193 1.00 95.25 112 TYR A O 1
ATOM 870 N N . SER A 1 113 ? 4.030 -2.075 -4.757 1.00 90.56 113 SER A N 1
ATOM 871 C CA . SER A 1 113 ? 2.939 -2.346 -3.819 1.00 90.56 113 SER A CA 1
ATOM 872 C C . SER A 1 113 ? 3.314 -3.416 -2.795 1.00 90.56 113 SER A C 1
ATOM 874 O O . SER A 1 113 ? 3.069 -3.236 -1.606 1.00 90.56 113 SER A O 1
ATOM 876 N N . THR A 1 114 ? 3.923 -4.513 -3.246 1.00 88.81 114 THR A N 1
ATOM 877 C CA . THR A 1 114 ? 4.380 -5.598 -2.373 1.00 88.81 114 THR A CA 1
ATOM 878 C C . THR A 1 114 ? 5.442 -5.111 -1.391 1.00 88.81 114 THR A C 1
ATOM 880 O O . THR A 1 114 ? 5.333 -5.388 -0.202 1.00 88.81 114 THR A O 1
ATOM 883 N N . ARG A 1 115 ? 6.439 -4.348 -1.853 1.00 89.50 115 ARG A N 1
ATOM 884 C CA . ARG A 1 115 ? 7.515 -3.829 -0.994 1.00 89.50 115 ARG A CA 1
ATOM 885 C C . ARG A 1 115 ? 7.016 -2.855 0.060 1.00 89.50 115 ARG A C 1
ATOM 887 O O . ARG A 1 115 ? 7.480 -2.916 1.192 1.00 89.50 115 ARG A O 1
ATOM 894 N N . ILE A 1 116 ? 6.098 -1.968 -0.309 1.00 89.56 116 ILE A N 1
ATOM 895 C CA . ILE A 1 116 ? 5.496 -1.017 0.626 1.00 89.56 116 ILE A CA 1
ATOM 896 C C . ILE A 1 116 ? 4.748 -1.750 1.727 1.00 89.56 116 ILE A C 1
ATOM 898 O O . ILE A 1 116 ? 4.993 -1.497 2.901 1.00 89.56 116 ILE A O 1
ATOM 902 N N . LEU A 1 117 ? 3.858 -2.668 1.346 1.00 84.81 117 LEU A N 1
ATOM 903 C CA . LEU A 1 117 ? 3.058 -3.402 2.318 1.00 84.81 117 LEU A CA 1
ATOM 904 C C . LEU A 1 117 ? 3.932 -4.284 3.206 1.00 84.81 117 LEU A C 1
ATOM 906 O O . LEU A 1 117 ? 3.658 -4.394 4.390 1.00 84.81 117 LEU A O 1
ATOM 910 N N . ALA A 1 118 ? 4.987 -4.878 2.646 1.00 83.50 118 ALA A N 1
ATOM 911 C CA . ALA A 1 118 ? 5.870 -5.757 3.390 1.00 83.50 118 ALA A CA 1
ATOM 912 C C . ALA A 1 118 ? 6.826 -4.996 4.312 1.00 83.50 118 ALA A C 1
ATOM 914 O O . ALA A 1 118 ? 6.960 -5.373 5.460 1.00 83.50 118 ALA A O 1
ATOM 915 N N . HIS A 1 119 ? 7.532 -3.966 3.841 1.00 82.56 119 HIS A N 1
ATOM 916 C CA . HIS A 1 119 ? 8.704 -3.450 4.561 1.00 82.56 119 HIS A CA 1
ATOM 917 C C . HIS A 1 119 ? 8.487 -2.114 5.246 1.00 82.56 119 HIS A C 1
ATOM 919 O O . HIS A 1 119 ? 9.018 -1.895 6.332 1.00 82.56 119 HIS A O 1
ATOM 925 N N . ASN A 1 120 ? 7.784 -1.189 4.603 1.00 82.88 120 ASN A N 1
ATOM 926 C CA . ASN A 1 120 ? 7.497 0.101 5.202 1.00 82.88 120 ASN A CA 1
ATOM 927 C C . ASN A 1 120 ? 6.300 0.744 4.485 1.00 82.88 120 ASN A C 1
ATOM 929 O O . ASN A 1 120 ? 6.456 1.251 3.371 1.00 82.88 120 ASN A O 1
ATOM 933 N N . PRO A 1 121 ? 5.119 0.736 5.113 1.00 84.69 121 PRO A N 1
ATOM 934 C CA . PRO A 1 121 ? 3.918 1.348 4.565 1.00 84.69 121 PRO A CA 1
ATOM 935 C C . PRO A 1 121 ? 3.915 2.878 4.689 1.00 84.69 121 PRO A C 1
ATOM 937 O O . PRO A 1 121 ? 3.091 3.524 4.050 1.00 84.69 121 PRO A O 1
ATOM 940 N N . TYR A 1 122 ? 4.844 3.474 5.437 1.00 83.19 122 TYR A N 1
ATOM 941 C CA . TYR A 1 122 ? 4.955 4.921 5.639 1.00 83.19 122 TYR A CA 1
ATOM 942 C C . TYR A 1 122 ? 6.288 5.422 5.075 1.00 83.19 122 TYR A C 1
ATOM 944 O O . TYR A 1 122 ? 7.231 5.753 5.796 1.00 83.19 122 TYR A O 1
ATOM 952 N N . LEU A 1 123 ? 6.410 5.371 3.747 1.00 85.44 123 LEU A N 1
ATOM 953 C CA . LEU A 1 123 ? 7.575 5.912 3.052 1.00 85.44 123 LEU A CA 1
ATOM 954 C C . LEU A 1 123 ? 7.418 7.421 2.883 1.00 85.44 123 LEU A C 1
ATOM 956 O O . LEU A 1 123 ? 6.418 7.877 2.333 1.00 85.44 123 LEU A O 1
ATOM 960 N N . ASP A 1 124 ? 8.450 8.187 3.220 1.00 90.56 124 ASP A N 1
ATOM 961 C CA . ASP A 1 124 ? 8.526 9.591 2.829 1.00 90.56 124 ASP A CA 1
ATOM 962 C C . ASP A 1 124 ? 8.634 9.739 1.296 1.00 90.56 124 ASP A C 1
ATOM 964 O O . ASP A 1 124 ? 8.981 8.808 0.560 1.00 90.56 124 ASP A O 1
ATOM 968 N N . VAL A 1 125 ? 8.314 10.927 0.777 1.00 91.19 125 VAL A N 1
ATOM 969 C CA . VAL A 1 125 ? 8.274 11.174 -0.677 1.00 91.19 125 VAL A CA 1
ATOM 970 C C . VAL A 1 125 ? 9.605 10.825 -1.375 1.00 91.19 125 VAL A C 1
ATOM 972 O O . VAL A 1 125 ? 9.558 10.144 -2.407 1.00 91.19 125 VAL A O 1
ATOM 975 N N . PRO A 1 126 ? 10.790 11.206 -0.851 1.00 95.06 126 PRO A N 1
ATOM 976 C CA . PRO A 1 126 ? 12.069 10.792 -1.426 1.00 95.06 126 PRO A CA 1
ATOM 977 C C . PRO A 1 126 ? 12.234 9.269 -1.503 1.00 95.06 126 PRO A C 1
ATOM 979 O O . PRO A 1 126 ? 12.587 8.749 -2.568 1.00 95.06 126 PRO A O 1
ATOM 982 N N . THR A 1 127 ? 11.921 8.530 -0.432 1.00 93.50 127 THR A N 1
ATOM 983 C CA . THR A 1 127 ? 12.052 7.066 -0.438 1.00 93.50 127 THR A CA 1
ATOM 984 C C . THR A 1 127 ? 11.022 6.411 -1.350 1.00 93.50 127 THR A C 1
ATOM 986 O O . THR A 1 127 ? 11.347 5.443 -2.039 1.00 93.50 127 THR A O 1
ATOM 989 N N . GLN A 1 128 ? 9.812 6.966 -1.469 1.00 94.06 128 GLN A N 1
ATOM 990 C CA . GLN A 1 128 ? 8.835 6.511 -2.461 1.00 94.06 128 GLN A CA 1
ATOM 991 C C . GLN A 1 128 ? 9.372 6.637 -3.893 1.00 94.06 128 GLN A C 1
ATOM 993 O O . GLN A 1 128 ? 9.201 5.717 -4.696 1.00 94.06 128 GLN A O 1
ATOM 998 N N . ILE A 1 129 ? 10.027 7.756 -4.228 1.00 95.38 129 ILE A N 1
ATOM 999 C CA . ILE A 1 129 ? 10.632 7.979 -5.550 1.00 95.38 129 ILE A CA 1
ATOM 1000 C C . ILE A 1 129 ? 11.764 6.976 -5.798 1.00 95.38 129 ILE A C 1
ATOM 1002 O O . ILE A 1 129 ? 11.809 6.357 -6.867 1.00 95.38 129 ILE A O 1
ATOM 1006 N N . MET A 1 130 ? 12.653 6.782 -4.819 1.00 96.00 130 MET A N 1
ATOM 1007 C CA . MET A 1 130 ? 13.756 5.821 -4.927 1.00 96.00 130 MET A CA 1
ATOM 1008 C C . MET A 1 130 ? 13.247 4.388 -5.095 1.00 96.00 130 MET A C 1
ATOM 1010 O O . MET A 1 130 ? 13.646 3.708 -6.040 1.00 96.00 130 MET A O 1
ATOM 1014 N N . SER A 1 131 ? 12.305 3.958 -4.256 1.00 95.06 131 SER A N 1
ATOM 1015 C CA . SER A 1 131 ? 11.729 2.613 -4.307 1.00 95.06 131 SER A CA 1
ATOM 1016 C C . SER A 1 131 ? 10.997 2.351 -5.631 1.00 95.06 131 SER A C 1
ATOM 1018 O O . SER A 1 131 ? 11.205 1.311 -6.259 1.00 95.06 131 SER A O 1
ATOM 1020 N N . ALA A 1 132 ? 10.227 3.318 -6.148 1.00 96.62 132 ALA A N 1
ATOM 1021 C CA . ALA A 1 132 ? 9.594 3.199 -7.466 1.00 96.62 132 ALA A CA 1
ATOM 1022 C C . ALA A 1 132 ? 10.636 3.048 -8.592 1.00 96.62 132 ALA A C 1
ATOM 1024 O O . ALA A 1 132 ? 10.473 2.223 -9.496 1.00 96.62 132 ALA A O 1
ATOM 1025 N N . LYS A 1 133 ? 11.745 3.798 -8.512 1.00 97.25 133 LYS A N 1
ATOM 1026 C CA . LYS A 1 133 ? 12.872 3.698 -9.450 1.00 97.25 133 LYS A CA 1
ATOM 1027 C C . LYS A 1 133 ? 13.551 2.335 -9.400 1.00 97.25 133 LYS A C 1
ATOM 1029 O O . LYS A 1 133 ? 13.913 1.797 -10.446 1.00 97.25 133 LYS A O 1
ATOM 1034 N N . GLU A 1 134 ? 13.728 1.769 -8.216 1.00 96.62 134 GLU A N 1
ATOM 1035 C CA . GLU A 1 134 ? 14.295 0.433 -8.042 1.00 96.62 134 GLU A CA 1
ATOM 1036 C C . GLU A 1 134 ? 13.379 -0.665 -8.578 1.00 96.62 134 GLU A C 1
ATOM 1038 O O . GLU A 1 134 ? 13.857 -1.531 -9.311 1.00 96.62 134 GLU A O 1
ATOM 1043 N N . CYS A 1 135 ? 12.075 -0.593 -8.296 1.00 96.38 135 CYS A N 1
ATOM 1044 C CA . CYS A 1 135 ? 11.084 -1.541 -8.814 1.00 96.38 135 CYS A CA 1
ATOM 1045 C C . CYS A 1 135 ? 11.025 -1.504 -10.346 1.00 96.38 135 CYS A C 1
ATOM 1047 O O . CYS A 1 135 ? 10.994 -2.543 -11.000 1.00 96.38 135 CYS A O 1
ATOM 1049 N N . PHE A 1 136 ? 11.083 -0.313 -10.949 1.00 97.75 136 PHE A N 1
ATOM 1050 C CA . PHE A 1 136 ? 11.117 -0.201 -12.407 1.00 97.75 136 PHE A CA 1
ATOM 1051 C C . PHE A 1 136 ? 12.416 -0.745 -13.012 1.00 97.75 136 PHE A C 1
ATOM 1053 O O . PHE A 1 136 ? 12.382 -1.457 -14.015 1.00 97.75 136 PHE A O 1
ATOM 1060 N N . LYS A 1 137 ? 13.571 -0.473 -12.386 1.00 96.81 137 LYS A N 1
ATOM 1061 C CA . LYS A 1 137 ? 14.851 -1.075 -12.796 1.00 96.81 137 LYS A CA 1
ATOM 1062 C C . LYS A 1 137 ? 14.815 -2.601 -12.693 1.00 96.81 137 LYS A C 1
ATOM 1064 O O . LYS A 1 137 ? 15.316 -3.264 -13.593 1.00 96.81 137 LYS A O 1
ATOM 1069 N N . SER A 1 138 ? 14.235 -3.139 -11.621 1.00 95.62 138 SER A N 1
ATOM 1070 C CA . SER A 1 138 ? 14.017 -4.577 -11.424 1.00 95.62 138 SER A CA 1
ATOM 1071 C C . SER A 1 138 ? 13.155 -5.163 -12.546 1.00 95.62 138 SER A C 1
ATOM 1073 O O . SER A 1 138 ? 13.552 -6.133 -13.190 1.00 95.62 138 SER A O 1
ATOM 1075 N N . ALA A 1 139 ? 12.035 -4.511 -12.878 1.00 96.62 139 ALA A N 1
ATOM 1076 C CA . ALA A 1 139 ? 11.181 -4.915 -13.992 1.00 96.62 139 ALA A CA 1
ATOM 1077 C C . ALA A 1 139 ? 11.927 -4.913 -15.339 1.00 96.62 139 ALA A C 1
ATOM 1079 O O . ALA A 1 139 ? 11.835 -5.888 -16.084 1.00 96.62 139 ALA A O 1
ATOM 1080 N N . CYS A 1 140 ? 12.710 -3.865 -15.617 1.00 96.62 140 CYS A N 1
ATOM 1081 C CA . CYS A 1 140 ? 13.547 -3.776 -16.816 1.00 96.62 140 CYS A CA 1
ATOM 1082 C C . CYS A 1 140 ? 14.567 -4.921 -16.884 1.00 96.62 140 CYS A C 1
ATOM 1084 O O . CYS A 1 140 ? 14.650 -5.602 -17.903 1.00 96.62 140 CYS A O 1
ATOM 1086 N N . ARG A 1 141 ? 15.302 -5.190 -15.792 1.00 95.50 141 ARG A N 1
ATOM 1087 C CA . ARG A 1 141 ? 16.272 -6.299 -15.737 1.00 95.50 141 ARG A CA 1
ATOM 1088 C C . ARG A 1 141 ? 15.608 -7.650 -15.986 1.00 95.50 141 ARG A C 1
ATOM 1090 O O . ARG A 1 141 ? 16.085 -8.410 -16.824 1.00 95.50 141 ARG A O 1
ATOM 1097 N N . ALA A 1 142 ? 14.473 -7.908 -15.337 1.00 92.94 142 ALA A N 1
ATOM 1098 C CA . ALA A 1 142 ? 13.735 -9.158 -15.486 1.00 92.94 142 ALA A CA 1
ATOM 1099 C C . ALA A 1 142 ? 13.236 -9.398 -16.922 1.00 92.94 142 ALA A C 1
ATOM 1101 O O . ALA A 1 142 ? 13.205 -10.543 -17.374 1.00 92.94 142 ALA A O 1
ATOM 1102 N N . ALA A 1 143 ? 12.863 -8.333 -17.635 1.00 95.00 143 ALA A N 1
ATOM 1103 C CA . ALA A 1 143 ? 12.449 -8.388 -19.036 1.00 95.00 143 ALA A CA 1
ATOM 1104 C C . ALA A 1 143 ? 13.623 -8.308 -20.031 1.00 95.00 143 ALA A C 1
ATOM 1106 O O . ALA A 1 143 ? 13.407 -8.469 -21.225 1.00 95.00 143 ALA A O 1
ATOM 1107 N N . LYS A 1 144 ? 14.857 -8.083 -19.553 1.00 95.19 144 LYS A N 1
ATOM 1108 C CA . LYS A 1 144 ? 16.047 -7.769 -20.368 1.00 95.19 144 LYS A CA 1
ATOM 1109 C C . LYS A 1 144 ? 15.892 -6.501 -21.223 1.00 95.19 144 LYS A C 1
ATOM 1111 O O . LYS A 1 144 ? 16.554 -6.360 -22.246 1.00 95.19 144 LYS A O 1
ATOM 1116 N N . GLU A 1 145 ? 15.087 -5.555 -20.750 1.00 94.94 145 GLU A N 1
ATOM 1117 C CA . GLU A 1 145 ? 14.805 -4.282 -21.414 1.00 94.94 145 GLU A CA 1
ATOM 1118 C C . GLU A 1 145 ? 15.594 -3.118 -20.796 1.00 94.94 145 GLU A C 1
ATOM 1120 O O . GLU A 1 145 ? 16.040 -3.177 -19.646 1.00 94.94 145 GLU A O 1
ATOM 1125 N N . ARG A 1 146 ? 15.772 -2.023 -21.550 1.00 93.31 146 ARG A N 1
ATOM 1126 C CA . ARG A 1 146 ? 16.522 -0.830 -21.102 1.00 93.31 146 ARG A CA 1
ATOM 1127 C C . ARG A 1 146 ? 15.744 0.465 -21.303 1.00 93.31 146 ARG A C 1
ATOM 1129 O O . ARG A 1 146 ? 16.178 1.346 -22.044 1.00 93.31 146 ARG A O 1
ATOM 1136 N N . TYR A 1 147 ? 14.638 0.610 -20.581 1.00 95.06 147 TYR A N 1
ATOM 1137 C CA . TYR A 1 147 ? 13.865 1.851 -20.577 1.00 95.06 147 TYR A CA 1
ATOM 1138 C C . TYR A 1 147 ? 14.320 2.836 -19.497 1.00 95.06 147 TYR A C 1
ATOM 1140 O O . TYR A 1 147 ? 14.705 2.456 -18.386 1.00 95.06 147 TYR A O 1
ATOM 1148 N N . VAL A 1 148 ? 14.252 4.129 -19.815 1.00 95.38 148 VAL A N 1
ATOM 1149 C CA . VAL A 1 148 ? 14.389 5.212 -18.835 1.00 95.38 148 VAL A CA 1
ATOM 1150 C C . VAL A 1 148 ? 13.052 5.424 -18.129 1.00 95.38 148 VAL A C 1
ATOM 1152 O O . VAL A 1 148 ? 12.029 5.642 -18.775 1.00 95.38 148 VAL A O 1
ATOM 1155 N N . LEU A 1 149 ? 13.066 5.398 -16.793 1.00 96.00 149 LEU A N 1
ATOM 1156 C CA . LEU A 1 149 ? 11.904 5.787 -16.000 1.00 96.00 149 LEU A CA 1
ATOM 1157 C C . LEU A 1 149 ? 11.665 7.293 -16.150 1.00 96.00 149 LEU A C 1
ATOM 1159 O O . LEU A 1 149 ? 12.524 8.088 -15.775 1.00 96.00 149 LEU A O 1
ATOM 1163 N N . THR A 1 150 ? 10.495 7.665 -16.660 1.00 95.38 150 THR A N 1
ATOM 1164 C CA . THR A 1 150 ? 10.031 9.060 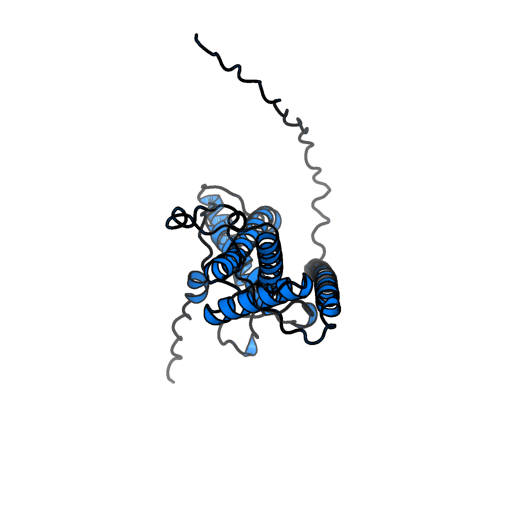-16.706 1.00 95.38 150 THR A CA 1
ATOM 1165 C C . THR A 1 150 ? 9.280 9.424 -15.423 1.00 95.38 150 THR A C 1
ATOM 1167 O O . THR A 1 150 ? 8.760 8.540 -14.735 1.00 95.38 150 THR A O 1
ATOM 1170 N N . ASP A 1 151 ? 9.157 10.718 -15.116 1.00 93.50 151 ASP A N 1
ATOM 1171 C CA . ASP A 1 151 ? 8.432 11.178 -13.921 1.00 93.50 151 ASP A CA 1
ATOM 1172 C C . ASP A 1 151 ? 6.978 10.694 -13.908 1.00 93.50 151 ASP A C 1
ATOM 1174 O O . ASP A 1 151 ? 6.509 10.167 -12.899 1.00 93.50 151 ASP A O 1
ATOM 1178 N N . ARG A 1 152 ? 6.310 10.742 -15.068 1.00 94.06 152 ARG A N 1
ATOM 1179 C CA . ARG A 1 152 ? 4.933 10.262 -15.261 1.00 94.06 152 ARG A CA 1
ATOM 1180 C C . ARG A 1 152 ? 4.777 8.771 -14.948 1.00 94.06 152 ARG A C 1
ATOM 1182 O O . ARG A 1 152 ? 3.822 8.371 -14.289 1.00 94.06 152 ARG A O 1
ATOM 1189 N N . MET A 1 153 ? 5.726 7.935 -15.372 1.00 95.88 153 MET A N 1
ATOM 1190 C CA . MET A 1 153 ? 5.731 6.515 -14.995 1.00 95.88 153 MET A CA 1
ATOM 1191 C C . MET A 1 153 ? 5.948 6.335 -13.493 1.00 95.88 153 MET A C 1
ATOM 1193 O O . MET A 1 153 ? 5.295 5.500 -12.868 1.00 95.88 153 MET A O 1
ATOM 1197 N N . GLY A 1 154 ? 6.849 7.128 -12.909 1.00 96.06 154 GLY A N 1
ATOM 1198 C CA . GLY A 1 154 ? 7.093 7.132 -11.472 1.00 96.06 154 GLY A CA 1
ATOM 1199 C C . GLY A 1 154 ? 5.831 7.471 -10.678 1.00 96.06 154 GLY A C 1
ATOM 1200 O O . GLY A 1 154 ? 5.535 6.800 -9.692 1.00 96.06 154 GLY A O 1
ATOM 1201 N N . GLU A 1 155 ? 5.055 8.458 -11.126 1.00 95.12 155 GLU A N 1
ATOM 1202 C CA . GLU A 1 155 ? 3.757 8.804 -10.537 1.00 95.12 155 GLU A CA 1
ATOM 1203 C C . GLU A 1 155 ? 2.757 7.651 -10.613 1.00 95.12 155 GLU A C 1
ATOM 1205 O O . GLU A 1 155 ? 2.108 7.352 -9.612 1.00 95.12 155 GLU A O 1
ATOM 1210 N N . ILE A 1 156 ? 2.663 6.966 -11.759 1.00 96.06 156 ILE A N 1
ATOM 1211 C CA . ILE A 1 156 ? 1.781 5.801 -11.917 1.00 96.06 156 ILE A CA 1
ATOM 1212 C C . ILE A 1 156 ? 2.152 4.698 -10.921 1.00 96.06 156 ILE A C 1
ATOM 1214 O O . ILE A 1 156 ? 1.266 4.159 -10.257 1.00 96.06 156 ILE A O 1
ATOM 1218 N N . ILE A 1 157 ? 3.445 4.381 -10.792 1.00 96.50 157 ILE A N 1
ATOM 1219 C CA . ILE A 1 157 ? 3.934 3.349 -9.866 1.00 96.50 157 ILE A CA 1
ATOM 1220 C C . ILE A 1 157 ? 3.602 3.735 -8.420 1.00 96.50 157 ILE A C 1
ATOM 1222 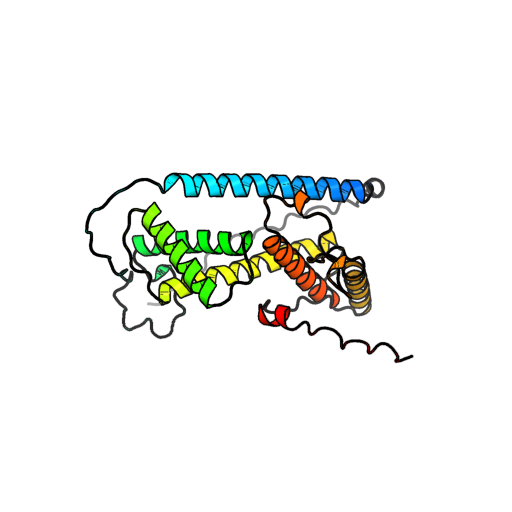O O . ILE A 1 157 ? 2.990 2.944 -7.701 1.00 96.50 157 ILE A O 1
ATOM 1226 N N . ARG A 1 158 ? 3.917 4.973 -8.011 1.00 95.12 158 ARG A N 1
ATOM 1227 C CA . ARG A 1 158 ? 3.628 5.467 -6.654 1.00 95.12 158 ARG A CA 1
ATOM 1228 C C . ARG A 1 158 ? 2.132 5.484 -6.341 1.00 95.12 158 ARG A C 1
ATOM 1230 O O . ARG A 1 158 ? 1.719 5.057 -5.265 1.00 95.12 158 ARG A O 1
ATOM 1237 N N . ALA A 1 159 ? 1.300 5.877 -7.305 1.00 93.69 159 ALA A N 1
ATOM 1238 C CA . ALA A 1 159 ? -0.153 5.902 -7.157 1.00 93.69 159 ALA A CA 1
ATOM 1239 C C . ALA A 1 159 ? -0.777 4.515 -6.915 1.00 93.69 159 ALA A C 1
ATOM 1241 O O . ALA A 1 159 ? -1.918 4.437 -6.459 1.00 93.69 159 ALA A O 1
ATOM 1242 N N . ARG A 1 160 ? -0.070 3.411 -7.196 1.00 91.75 160 ARG A N 1
ATOM 1243 C CA . ARG A 1 160 ? -0.546 2.061 -6.852 1.00 91.75 160 ARG A CA 1
ATOM 1244 C C . ARG A 1 160 ? -0.363 1.715 -5.378 1.00 91.75 160 ARG A C 1
ATOM 1246 O O . ARG A 1 160 ? -1.160 0.931 -4.869 1.00 91.75 160 ARG A O 1
ATOM 1253 N N . GLY A 1 161 ? 0.611 2.312 -4.687 1.00 87.00 161 GLY A N 1
ATOM 1254 C CA . GLY A 1 161 ? 0.777 2.150 -3.238 1.00 87.00 161 GLY A CA 1
ATOM 1255 C C . GLY A 1 161 ? -0.474 2.602 -2.479 1.00 87.00 161 GLY A C 1
ATOM 1256 O O . GLY A 1 161 ? -1.086 1.816 -1.761 1.00 87.00 161 GLY A O 1
ATOM 1257 N N . SER A 1 162 ? -0.951 3.818 -2.759 1.00 85.06 162 SER A N 1
ATOM 1258 C CA . SER A 1 162 ? -2.148 4.371 -2.108 1.00 85.06 162 SER A CA 1
ATOM 1259 C C . SER A 1 162 ? -3.431 3.581 -2.387 1.00 85.06 162 SER A C 1
ATOM 1261 O O . SER A 1 162 ? -4.275 3.431 -1.505 1.00 85.06 162 SER A O 1
ATOM 1263 N N . GLN A 1 163 ? -3.573 3.010 -3.589 1.00 89.00 163 GLN A N 1
ATOM 1264 C CA . GLN A 1 163 ? -4.710 2.140 -3.916 1.00 89.00 163 GLN A CA 1
ATOM 1265 C C . GLN A 1 163 ? -4.737 0.866 -3.068 1.00 89.00 163 GLN A C 1
ATOM 1267 O O . GLN A 1 163 ? -5.816 0.370 -2.745 1.00 89.00 163 GLN A O 1
ATOM 1272 N N . LYS A 1 164 ? -3.568 0.324 -2.706 1.00 87.00 164 LYS A N 1
ATOM 1273 C CA . LYS A 1 164 ? -3.490 -0.876 -1.870 1.00 87.00 164 LYS A CA 1
ATOM 1274 C C . LYS A 1 164 ? -3.916 -0.608 -0.433 1.00 87.00 164 LYS A C 1
ATOM 1276 O O . LYS A 1 164 ? -4.627 -1.442 0.115 1.00 87.00 164 LYS A O 1
ATOM 1281 N N . TYR A 1 165 ? -3.583 0.554 0.127 1.00 86.88 165 TYR A N 1
ATOM 1282 C CA . TYR A 1 165 ? -4.093 0.952 1.444 1.00 86.88 165 TYR A CA 1
ATOM 1283 C C . TYR A 1 165 ? -5.619 1.029 1.449 1.00 86.88 165 TYR A C 1
ATOM 1285 O O . TYR A 1 165 ? -6.260 0.429 2.305 1.00 86.88 165 TYR A O 1
ATOM 1293 N N . GLY A 1 166 ? -6.213 1.655 0.425 1.00 87.12 166 GLY A N 1
ATOM 1294 C CA . GLY A 1 166 ? -7.670 1.678 0.267 1.00 87.12 166 GLY A CA 1
ATOM 1295 C C . GLY A 1 166 ? -8.283 0.274 0.199 1.00 87.12 166 GLY A C 1
ATOM 1296 O O . GLY A 1 166 ? -9.313 0.020 0.813 1.00 87.12 166 GLY A O 1
ATOM 1297 N N . LYS A 1 167 ? -7.618 -0.675 -0.475 1.00 88.44 167 LYS A N 1
ATOM 1298 C CA . LYS A 1 167 ? -8.062 -2.077 -0.502 1.00 88.44 167 LYS A CA 1
ATOM 1299 C C . LYS A 1 167 ? -7.954 -2.782 0.846 1.00 88.44 167 LYS A C 1
ATOM 1301 O O . LYS A 1 167 ? -8.820 -3.592 1.153 1.00 88.44 167 LYS A O 1
ATOM 1306 N N . MET A 1 168 ? -6.935 -2.483 1.644 1.00 88.25 168 MET A N 1
ATOM 1307 C CA . MET A 1 168 ? -6.823 -3.030 2.996 1.00 88.25 168 MET A CA 1
ATOM 1308 C C . MET A 1 168 ? -7.951 -2.513 3.898 1.00 88.25 168 MET A C 1
ATOM 1310 O O . MET A 1 168 ? -8.603 -3.306 4.574 1.00 88.25 168 MET A O 1
ATOM 1314 N N . VAL A 1 169 ? -8.247 -1.212 3.826 1.00 89.69 169 VAL A N 1
ATOM 1315 C CA . VAL A 1 169 ? -9.397 -0.596 4.507 1.00 89.69 169 VAL A CA 1
ATOM 1316 C C . VAL A 1 169 ? -10.702 -1.296 4.103 1.00 89.69 169 VAL A C 1
ATOM 1318 O O . VAL A 1 169 ? -11.456 -1.734 4.970 1.00 89.69 169 VAL A O 1
ATOM 1321 N N . GLU A 1 170 ? -10.948 -1.500 2.801 1.00 89.38 170 GLU A N 1
ATOM 1322 C CA . GLU A 1 170 ? -12.127 -2.235 2.304 1.00 89.38 170 GLU A CA 1
ATOM 1323 C C . GLU A 1 170 ? -12.243 -3.656 2.892 1.00 89.38 170 GLU A C 1
ATOM 1325 O O . GLU A 1 170 ? -13.343 -4.084 3.251 1.00 89.38 170 GLU A O 1
ATOM 1330 N N . ILE A 1 171 ? -11.127 -4.385 3.012 1.00 90.62 171 ILE A N 1
ATOM 1331 C CA . ILE A 1 171 ? -11.101 -5.734 3.598 1.00 90.62 171 ILE A CA 1
ATOM 1332 C C . ILE A 1 171 ? -11.497 -5.685 5.077 1.00 90.62 171 ILE A C 1
ATOM 1334 O O . ILE A 1 171 ? -12.382 -6.433 5.499 1.00 90.62 171 ILE A O 1
ATOM 1338 N N . PHE A 1 172 ? -10.901 -4.785 5.863 1.00 91.12 172 PHE A N 1
ATOM 1339 C CA . PHE A 1 172 ? -11.245 -4.657 7.279 1.00 91.12 172 PHE A CA 1
ATOM 1340 C C . PHE A 1 172 ? -12.694 -4.213 7.481 1.00 91.12 172 PHE A C 1
ATOM 1342 O O . PHE A 1 172 ? -13.379 -4.762 8.342 1.00 91.12 172 PHE A O 1
ATOM 1349 N N . HIS A 1 173 ? -13.225 -3.321 6.641 1.00 90.62 173 HIS A N 1
ATOM 1350 C CA . HIS A 1 173 ? -14.647 -2.972 6.687 1.00 90.62 173 HIS A CA 1
ATOM 1351 C C . HIS A 1 173 ? -15.573 -4.169 6.508 1.00 90.62 173 HIS A C 1
ATOM 1353 O O . HIS A 1 173 ? -16.616 -4.223 7.160 1.00 90.62 173 HIS A O 1
ATOM 1359 N N . ALA A 1 174 ? -15.219 -5.108 5.629 1.00 89.38 174 ALA A N 1
ATOM 1360 C CA . ALA A 1 174 ? -16.018 -6.304 5.402 1.00 89.38 174 ALA A CA 1
ATOM 1361 C C . ALA A 1 174 ? -15.978 -7.255 6.610 1.00 89.38 174 ALA A C 1
ATOM 1363 O O . ALA A 1 174 ? -16.992 -7.864 6.952 1.00 89.38 174 ALA A O 1
ATOM 1364 N N . ILE A 1 175 ? -14.825 -7.365 7.274 1.00 90.00 175 ILE A N 1
ATOM 1365 C CA . ILE A 1 175 ? -14.606 -8.323 8.365 1.00 90.00 175 ILE A CA 1
ATOM 1366 C C . ILE A 1 175 ? -15.142 -7.793 9.703 1.00 90.00 175 ILE A C 1
ATOM 1368 O O . ILE A 1 175 ? -15.815 -8.537 10.424 1.00 90.00 175 ILE A O 1
ATOM 1372 N N . CYS A 1 176 ? -14.905 -6.515 10.023 1.00 89.12 176 CYS A N 1
ATOM 1373 C CA . CYS A 1 176 ? -15.171 -5.934 11.343 1.00 89.12 176 CYS A CA 1
ATOM 1374 C C . CYS A 1 176 ? -16.602 -6.156 11.876 1.00 89.12 176 CYS A C 1
ATOM 1376 O O . CYS A 1 176 ? -16.731 -6.560 13.033 1.00 89.12 176 CYS A O 1
ATOM 1378 N N . PRO A 1 177 ? -17.685 -5.969 11.095 1.00 90.62 177 PRO A N 1
ATOM 1379 C CA . PRO A 1 177 ? -19.048 -6.204 11.578 1.00 90.62 177 PRO A CA 1
ATOM 1380 C C . PRO A 1 177 ? -19.292 -7.634 12.029 1.00 90.62 177 PRO A C 1
ATOM 1382 O O . PRO A 1 177 ? -19.861 -7.860 13.092 1.00 90.62 177 PRO A O 1
ATOM 1385 N N . SER A 1 178 ? -18.830 -8.595 11.230 1.00 88.06 178 SER A N 1
ATOM 1386 C CA . SER A 1 178 ? -19.021 -10.014 11.518 1.00 88.06 178 SER A CA 1
ATOM 1387 C C . SER A 1 178 ? -18.183 -10.470 12.710 1.00 88.06 178 SER A C 1
ATOM 1389 O O . SER A 1 178 ? -18.657 -11.256 13.524 1.00 88.06 178 SER A O 1
ATOM 1391 N N . HIS A 1 179 ? -16.962 -9.944 12.836 1.00 88.38 179 HIS A N 1
ATOM 1392 C CA . HIS A 1 179 ? -15.997 -10.414 13.823 1.00 88.38 179 HIS A CA 1
ATOM 1393 C C . HIS A 1 179 ? -16.173 -9.757 15.196 1.00 88.38 179 HIS A C 1
ATOM 1395 O O . HIS A 1 179 ? -16.111 -10.435 16.216 1.00 88.38 179 HIS A O 1
ATOM 1401 N N . PHE A 1 180 ? -16.455 -8.453 15.228 1.00 88.19 180 PHE A N 1
ATOM 1402 C CA . PHE A 1 180 ? -16.628 -7.683 16.466 1.00 88.19 180 PHE A CA 1
ATOM 1403 C C . PHE A 1 180 ? -18.101 -7.409 16.802 1.00 88.19 180 PHE A C 1
ATOM 1405 O O . PHE A 1 180 ? -18.426 -6.753 17.794 1.00 88.19 180 PHE A O 1
ATOM 1412 N N . GLY A 1 181 ? -19.020 -7.897 15.965 1.00 90.94 181 GLY A N 1
ATOM 1413 C CA . GLY A 1 181 ? -20.455 -7.724 16.147 1.00 90.94 181 GLY A CA 1
ATOM 1414 C C . GLY A 1 181 ? -20.917 -6.276 15.986 1.00 90.94 181 GLY A C 1
ATOM 1415 O O . GLY A 1 181 ? -21.869 -5.879 16.662 1.00 90.94 181 GLY A O 1
ATOM 1416 N N . PHE A 1 182 ? -20.247 -5.459 15.165 1.00 92.44 182 PHE A N 1
ATOM 1417 C CA . PHE A 1 182 ? -20.745 -4.117 14.853 1.00 92.44 182 PHE A CA 1
ATOM 1418 C C . PHE A 1 182 ? -22.017 -4.201 14.014 1.00 92.44 182 PHE A C 1
ATOM 1420 O O . PHE A 1 182 ? -22.125 -5.001 13.085 1.00 92.44 182 PHE A O 1
ATOM 1427 N N . VAL A 1 183 ? -22.980 -3.337 14.325 1.00 92.81 183 VAL A N 1
ATOM 1428 C CA . VAL A 1 183 ? -24.228 -3.234 13.567 1.00 92.81 183 VAL A CA 1
ATOM 1429 C C . VAL A 1 183 ? -24.221 -1.927 12.793 1.00 92.81 183 VAL A C 1
ATOM 1431 O O . VAL A 1 183 ? -24.025 -0.859 13.373 1.00 92.81 183 VAL A O 1
ATOM 1434 N N . ARG A 1 184 ? -24.461 -1.998 11.481 1.00 90.81 184 ARG A N 1
ATOM 1435 C CA . ARG A 1 184 ? -24.642 -0.807 10.647 1.00 90.81 184 ARG A CA 1
ATOM 1436 C C . ARG A 1 184 ? -26.032 -0.239 10.877 1.00 90.81 184 ARG A C 1
ATOM 1438 O O . ARG A 1 184 ? -27.020 -0.829 10.448 1.00 90.81 184 ARG A O 1
ATOM 1445 N N . THR A 1 185 ? -26.112 0.891 11.563 1.00 88.31 185 THR A N 1
ATOM 1446 C CA . THR A 1 185 ? -27.383 1.534 11.885 1.00 88.31 185 THR A CA 1
ATOM 1447 C C . THR A 1 185 ? -27.162 2.972 12.323 1.00 88.31 185 THR A C 1
ATOM 1449 O O . THR A 1 185 ? -26.141 3.312 12.911 1.00 88.31 185 THR A O 1
ATOM 1452 N N . THR A 1 186 ? -28.150 3.809 12.037 1.00 86.75 186 THR A N 1
ATOM 1453 C CA . THR A 1 186 ? -28.206 5.212 12.454 1.00 86.75 186 THR A CA 1
ATOM 1454 C C . THR A 1 186 ? -28.955 5.396 13.775 1.00 86.75 186 THR A C 1
ATOM 1456 O O . THR A 1 186 ? -29.065 6.514 14.272 1.00 86.75 186 THR A O 1
ATOM 1459 N N . ALA A 1 187 ? -29.488 4.317 14.361 1.00 90.44 187 ALA A N 1
ATOM 1460 C CA . ALA A 1 187 ? -30.197 4.379 15.632 1.00 90.44 187 ALA A CA 1
ATOM 1461 C C . ALA A 1 187 ? -29.228 4.679 16.785 1.00 90.44 187 ALA A C 1
ATOM 1463 O O . ALA A 1 187 ? -28.266 3.938 16.999 1.00 90.44 187 ALA A O 1
ATOM 1464 N N . THR A 1 188 ? -29.532 5.713 17.572 1.00 90.06 188 THR A N 1
ATOM 1465 C CA . THR A 1 188 ? -28.699 6.201 18.688 1.00 90.06 188 THR A CA 1
ATOM 1466 C C . THR A 1 188 ? -28.295 5.085 19.648 1.00 90.06 188 THR A C 1
ATOM 1468 O O . THR A 1 188 ? -27.108 4.856 19.843 1.00 90.06 188 THR A O 1
ATOM 1471 N N . LYS A 1 189 ? -29.261 4.285 20.121 1.00 91.88 189 LYS A N 1
ATOM 1472 C CA . LYS A 1 189 ? -29.014 3.160 21.042 1.00 91.88 189 LYS A CA 1
ATOM 1473 C C . LYS A 1 189 ? -27.966 2.165 20.528 1.00 91.88 189 LYS A C 1
ATOM 1475 O O . LYS A 1 189 ? -27.188 1.623 21.306 1.00 91.88 189 LYS A O 1
ATOM 1480 N N . GLN A 1 190 ? -27.971 1.883 19.229 1.00 92.25 190 GLN A N 1
ATOM 1481 C CA . GLN A 1 190 ? -27.020 0.944 18.638 1.00 92.25 190 GLN A CA 1
ATOM 1482 C C . GLN A 1 190 ? -25.681 1.608 18.310 1.00 92.25 190 GLN A C 1
ATOM 1484 O O . GLN A 1 190 ? -24.647 0.952 18.410 1.00 92.25 190 GLN A O 1
ATOM 1489 N N . SER A 1 191 ? -25.671 2.906 17.984 1.00 92.31 191 SER A N 1
ATOM 1490 C CA . SER A 1 191 ? -24.420 3.666 17.922 1.00 92.31 191 SER A CA 1
ATOM 1491 C C . SER A 1 191 ? -23.734 3.690 19.288 1.00 92.31 191 SER A C 1
ATOM 1493 O O . SER A 1 191 ? -22.539 3.432 19.343 1.00 92.31 191 SER A O 1
ATOM 1495 N N . ASP A 1 192 ? -24.465 3.882 20.388 1.00 92.31 192 ASP A N 1
ATOM 1496 C CA . ASP A 1 192 ? -23.895 3.836 21.742 1.00 92.31 192 ASP A CA 1
ATOM 1497 C C . ASP A 1 192 ? -23.315 2.451 22.069 1.00 92.31 192 ASP A C 1
ATOM 1499 O O . ASP A 1 192 ? -22.211 2.342 22.606 1.00 92.31 192 ASP A O 1
ATOM 1503 N N . ALA A 1 193 ? -24.009 1.378 21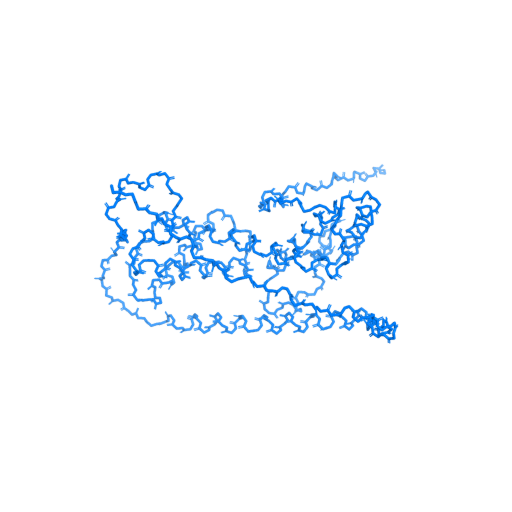.670 1.00 93.12 193 ALA A N 1
ATOM 1504 C CA . ALA A 1 193 ? -23.497 0.015 21.804 1.00 93.12 193 ALA A CA 1
ATOM 1505 C C . ALA A 1 193 ? -22.215 -0.212 20.979 1.00 93.12 193 ALA A C 1
ATOM 1507 O O . ALA A 1 193 ? -21.274 -0.839 21.468 1.00 93.12 193 ALA A O 1
ATOM 1508 N N . ASN A 1 194 ? -22.144 0.314 19.751 1.00 94.06 194 ASN A N 1
ATOM 1509 C CA . ASN A 1 194 ? -20.930 0.264 18.936 1.00 94.06 194 ASN A CA 1
ATOM 1510 C C . ASN A 1 194 ? -19.795 1.091 19.563 1.00 94.06 194 ASN A C 1
ATOM 1512 O O . ASN A 1 194 ? -18.674 0.600 19.623 1.00 94.06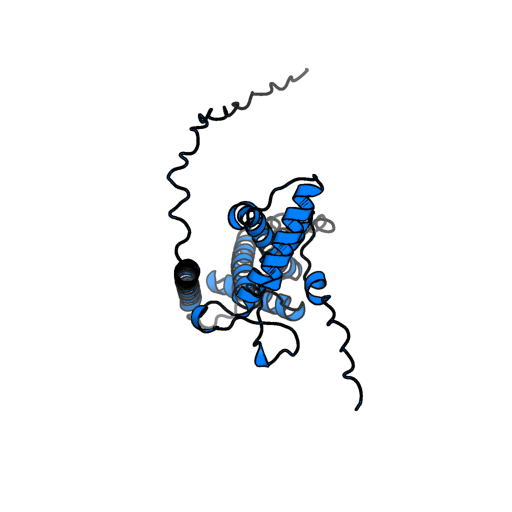 194 ASN A O 1
ATOM 1516 N N . ARG A 1 195 ? -20.066 2.294 20.092 1.00 92.75 195 ARG A N 1
ATOM 1517 C CA . ARG A 1 195 ? -19.068 3.115 20.806 1.00 92.75 195 ARG A CA 1
ATOM 1518 C C . ARG A 1 195 ? -18.478 2.377 22.000 1.00 92.75 195 ARG A C 1
ATOM 1520 O O . ARG A 1 195 ? -17.264 2.396 22.176 1.00 92.75 195 ARG A O 1
ATOM 1527 N N . LEU A 1 196 ? -19.315 1.695 22.785 1.00 91.88 196 LEU A N 1
ATOM 1528 C CA . LEU A 1 196 ? -18.852 0.904 23.924 1.00 91.88 196 LEU A CA 1
ATOM 1529 C C . LEU A 1 196 ? -17.956 -0.263 23.479 1.00 91.88 196 LEU A C 1
ATOM 1531 O O . LEU A 1 196 ? -16.932 -0.513 24.107 1.00 91.88 196 LEU A O 1
ATOM 1535 N N . LYS A 1 197 ? -18.298 -0.935 22.371 1.00 90.62 197 LYS A N 1
ATOM 1536 C CA . LYS A 1 197 ? -17.461 -1.992 21.776 1.00 90.62 197 LYS A CA 1
ATOM 1537 C C . LYS A 1 197 ? -16.129 -1.454 21.270 1.00 90.62 197 LYS A C 1
ATOM 1539 O O . LYS A 1 197 ? -15.098 -2.027 21.592 1.00 90.62 197 LYS A O 1
ATOM 1544 N N . THR A 1 198 ? -16.145 -0.355 20.516 1.00 90.69 198 THR A N 1
ATOM 1545 C CA . THR A 1 198 ? -14.929 0.318 20.047 1.00 90.69 198 THR A CA 1
ATOM 1546 C C . THR A 1 198 ? -14.030 0.668 21.229 1.00 90.69 198 THR A C 1
ATOM 1548 O O . THR A 1 198 ? -12.867 0.286 21.234 1.00 90.69 198 THR A O 1
ATOM 1551 N N . LYS A 1 199 ? -14.582 1.299 22.272 1.00 90.06 199 LYS A N 1
ATOM 1552 C CA . LYS A 1 199 ? -13.842 1.632 23.492 1.00 90.06 199 LYS A CA 1
ATOM 1553 C C . LYS A 1 199 ? -13.228 0.386 24.142 1.00 90.06 199 LYS A C 1
ATOM 1555 O O . LYS A 1 199 ? -12.031 0.371 24.390 1.00 90.06 199 LYS A O 1
ATOM 1560 N N . ALA A 1 200 ? -14.005 -0.683 24.325 1.00 86.12 200 ALA A N 1
ATOM 1561 C CA . ALA A 1 200 ? -13.512 -1.930 24.913 1.00 86.12 200 ALA A CA 1
ATOM 1562 C C . ALA A 1 200 ? -12.394 -2.595 24.084 1.00 86.12 200 ALA A C 1
ATOM 1564 O O . ALA A 1 200 ? -11.435 -3.108 24.655 1.00 86.12 200 ALA A O 1
ATOM 1565 N N . LEU A 1 201 ? -12.497 -2.573 22.750 1.00 84.38 201 LEU A N 1
ATOM 1566 C CA . LEU A 1 201 ? -11.486 -3.138 21.849 1.00 84.38 201 LEU A CA 1
ATOM 1567 C C . LEU A 1 201 ? -10.172 -2.347 21.873 1.00 84.38 201 LEU A C 1
ATOM 1569 O O . LEU A 1 201 ? -9.105 -2.951 21.786 1.00 84.38 201 LEU A O 1
ATOM 1573 N N . LEU A 1 202 ? -10.249 -1.019 21.996 1.00 84.81 202 LEU A N 1
ATOM 1574 C CA . LEU A 1 202 ? -9.075 -0.143 22.021 1.00 84.81 202 LEU A CA 1
ATOM 1575 C C . LEU A 1 202 ? -8.415 -0.086 23.408 1.00 84.81 202 LEU A C 1
ATOM 1577 O O . LEU A 1 202 ? -7.193 -0.086 23.497 1.00 84.81 202 LEU A O 1
ATOM 1581 N N . GLU A 1 203 ? -9.193 -0.097 24.495 1.00 81.62 203 GLU A N 1
ATOM 1582 C CA . GLU A 1 203 ? -8.666 -0.026 25.869 1.00 81.62 203 GLU A CA 1
ATOM 1583 C C . GLU A 1 203 ? -7.982 -1.319 26.330 1.00 81.62 203 GLU A C 1
ATOM 1585 O O . GLU A 1 203 ? -7.066 -1.272 27.146 1.00 81.62 203 GLU A O 1
ATOM 1590 N N . GLN A 1 204 ? -8.379 -2.483 25.806 1.00 68.62 204 GLN A N 1
ATOM 1591 C CA . GLN A 1 204 ? -7.782 -3.773 26.184 1.00 68.62 204 GLN A CA 1
ATOM 1592 C C . GLN A 1 204 ? -6.423 -4.055 25.511 1.00 68.62 204 GLN A C 1
ATOM 1594 O O . GLN A 1 204 ? -5.947 -5.187 25.535 1.00 68.62 204 GLN A O 1
ATOM 1599 N N . ALA A 1 205 ? -5.780 -3.035 24.933 1.00 55.25 205 ALA A N 1
ATOM 1600 C CA . ALA A 1 205 ? -4.408 -3.068 24.422 1.00 55.25 205 ALA A CA 1
ATOM 1601 C C . ALA A 1 205 ? -4.108 -4.134 23.345 1.00 55.25 205 ALA A C 1
ATOM 1603 O O . ALA A 1 205 ? -2.943 -4.448 23.095 1.00 55.25 205 ALA A O 1
ATOM 1604 N N . PHE A 1 206 ? -5.123 -4.662 22.652 1.00 55.41 206 PHE A N 1
ATOM 1605 C CA . PHE A 1 206 ? -4.928 -5.690 21.621 1.00 55.41 206 PHE A CA 1
ATOM 1606 C C . PHE A 1 206 ? -4.183 -5.191 20.365 1.00 55.41 206 PHE A C 1
ATOM 1608 O O . PHE A 1 206 ? -3.727 -6.018 19.578 1.00 55.41 206 PHE A O 1
ATOM 1615 N N . PHE A 1 207 ? -4.033 -3.873 20.166 1.00 54.72 207 PHE A N 1
ATOM 1616 C CA . PHE A 1 207 ? -3.655 -3.296 18.864 1.00 54.72 207 PHE A CA 1
ATOM 1617 C C . PHE A 1 207 ? -2.380 -2.442 18.839 1.00 54.72 207 PHE A C 1
ATOM 1619 O O . PHE A 1 207 ? -2.095 -1.813 17.823 1.00 54.72 207 PHE A O 1
ATOM 1626 N N . HIS A 1 208 ? -1.576 -2.402 19.902 1.00 49.84 208 HIS A N 1
ATOM 1627 C CA . HIS A 1 208 ? -0.448 -1.469 19.930 1.00 49.84 208 HIS A CA 1
ATOM 1628 C C . HIS A 1 208 ? 0.890 -2.064 19.445 1.00 49.84 208 HIS A C 1
ATOM 1630 O O . HIS A 1 208 ? 1.148 -3.260 19.563 1.00 49.84 208 HIS A O 1
ATOM 1636 N N . TYR A 1 209 ? 1.779 -1.205 18.929 1.00 44.19 209 TYR A N 1
ATOM 1637 C CA . TYR A 1 209 ? 2.935 -1.582 18.101 1.00 44.19 209 TYR A CA 1
ATOM 1638 C C . TYR A 1 209 ? 4.356 -1.330 18.699 1.00 44.19 209 TYR A C 1
ATOM 1640 O O . TYR A 1 209 ? 5.328 -1.821 18.136 1.00 44.19 209 TYR A O 1
ATOM 1648 N N . GLN A 1 210 ? 4.538 -0.642 19.841 1.00 42.88 210 GLN A N 1
ATOM 1649 C CA . GLN A 1 210 ? 5.877 -0.299 20.402 1.00 42.88 210 GLN A CA 1
ATOM 1650 C C . GLN A 1 210 ? 6.149 -0.782 21.845 1.00 42.88 210 GLN A C 1
ATOM 1652 O O . GLN A 1 210 ? 5.277 -0.645 22.691 1.00 42.88 210 GLN A O 1
ATOM 1657 N N . ASP A 1 211 ? 7.369 -1.262 22.140 1.00 41.59 211 ASP A N 1
ATOM 1658 C CA . ASP A 1 211 ? 7.822 -1.792 23.449 1.00 41.59 211 ASP A CA 1
ATOM 1659 C C . ASP A 1 211 ? 7.258 -1.026 24.678 1.00 41.59 211 ASP A C 1
ATOM 1661 O O . ASP A 1 211 ? 7.608 0.145 24.874 1.00 41.59 211 ASP A O 1
ATOM 1665 N N . PRO A 1 212 ? 6.422 -1.672 25.522 1.00 41.41 212 PRO A N 1
ATOM 1666 C CA . PRO A 1 212 ? 5.774 -1.050 26.678 1.00 41.41 212 PRO A CA 1
ATOM 1667 C C . PRO A 1 212 ? 6.726 -0.434 27.707 1.00 41.41 212 PRO A C 1
ATOM 1669 O O . PRO A 1 212 ? 6.334 0.497 28.399 1.00 41.41 212 PRO A O 1
ATOM 1672 N N . ALA A 1 213 ? 7.963 -0.929 27.827 1.00 45.19 213 ALA A N 1
ATOM 1673 C CA . ALA A 1 213 ? 8.941 -0.372 28.766 1.00 45.19 213 ALA A CA 1
ATOM 1674 C C . ALA A 1 213 ? 9.544 0.958 28.278 1.00 45.19 213 ALA A C 1
ATOM 1676 O O . ALA A 1 213 ? 10.108 1.715 29.065 1.00 45.19 213 ALA A O 1
ATOM 1677 N N . SER A 1 214 ? 9.420 1.246 26.979 1.00 46.09 214 SER A N 1
ATOM 1678 C CA . SER A 1 214 ? 9.984 2.434 26.329 1.00 46.09 214 SER A CA 1
ATOM 1679 C C . SER A 1 214 ? 8.974 3.577 26.156 1.00 46.09 214 SER A C 1
ATOM 1681 O O . SER A 1 214 ? 9.336 4.653 25.679 1.00 46.09 214 SER A O 1
ATOM 1683 N N . ARG A 1 215 ? 7.711 3.365 26.557 1.00 47.06 215 ARG A N 1
ATOM 1684 C CA . ARG A 1 215 ? 6.623 4.350 26.504 1.00 47.06 215 ARG A CA 1
ATOM 1685 C C . ARG A 1 215 ? 6.089 4.596 27.909 1.00 47.06 215 ARG A C 1
ATOM 1687 O O . ARG A 1 215 ? 5.621 3.680 28.573 1.00 47.06 215 ARG A O 1
ATOM 1694 N N . THR A 1 216 ? 6.090 5.851 28.338 1.00 46.47 216 THR A N 1
ATOM 1695 C CA . THR A 1 216 ? 5.399 6.296 29.558 1.00 46.47 216 THR A CA 1
ATOM 1696 C C . THR A 1 216 ? 3.870 6.155 29.474 1.00 46.47 216 THR A C 1
ATOM 1698 O O . THR A 1 216 ? 3.193 6.335 30.480 1.00 46.47 216 THR A O 1
ATOM 1701 N N . ASP A 1 217 ? 3.312 5.828 28.300 1.00 40.16 217 ASP A N 1
ATOM 1702 C CA . ASP A 1 217 ? 1.884 6.017 28.041 1.00 40.16 217 ASP A CA 1
ATOM 1703 C C . ASP A 1 217 ? 1.333 5.272 26.806 1.00 40.16 217 ASP A C 1
ATOM 1705 O O . ASP A 1 217 ? 0.281 5.645 26.294 1.00 40.16 217 ASP A O 1
ATOM 1709 N N . SER A 1 218 ? 1.969 4.215 26.275 1.00 39.53 218 SER A N 1
ATOM 1710 C CA . SER A 1 218 ? 1.296 3.381 25.248 1.00 39.53 218 SER A CA 1
ATOM 1711 C C . SER A 1 218 ? 1.979 2.043 24.933 1.00 39.53 218 SER A C 1
ATOM 1713 O O . SER A 1 218 ? 3.186 1.901 25.046 1.00 39.53 218 SER A O 1
ATOM 1715 N N . SER A 1 219 ? 1.197 1.023 24.570 1.00 46.69 219 SER A N 1
ATOM 1716 C CA . SER A 1 219 ? 1.644 -0.382 24.560 1.00 46.69 219 SER A CA 1
ATOM 1717 C C . SER A 1 219 ? 2.266 -0.825 23.219 1.00 46.69 219 SER A C 1
ATOM 1719 O O . SER A 1 219 ? 2.298 -0.067 22.248 1.00 46.69 219 SER A O 1
ATOM 1721 N N . GLY A 1 220 ? 2.749 -2.065 23.127 1.00 46.50 220 GLY A N 1
ATOM 1722 C CA . GLY A 1 220 ? 3.305 -2.649 21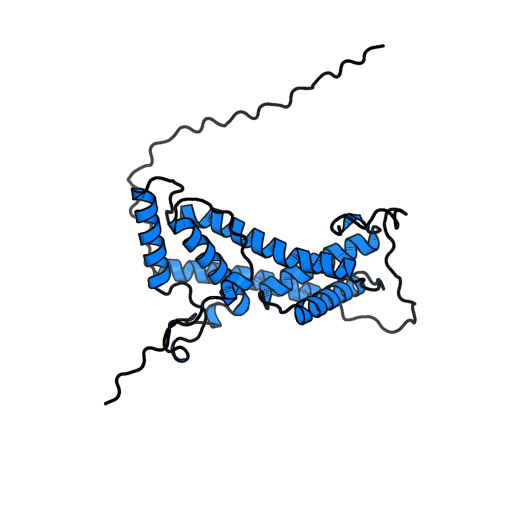.902 1.00 46.50 220 GLY A CA 1
ATOM 1723 C C . GLY A 1 220 ? 3.256 -4.153 21.859 1.00 46.50 220 GLY A C 1
ATOM 1724 O O . GLY A 1 220 ? 3.047 -4.790 22.889 1.00 46.50 220 GLY A O 1
ATOM 1725 N N . ALA A 1 221 ? 3.491 -4.706 20.669 1.00 50.59 221 ALA A N 1
ATOM 1726 C CA . ALA A 1 221 ? 3.489 -6.136 20.412 1.00 50.59 221 ALA A CA 1
ATOM 1727 C C . ALA A 1 221 ? 4.562 -6.838 21.261 1.00 50.59 221 ALA A C 1
ATOM 1729 O O . ALA A 1 221 ? 5.749 -6.811 20.944 1.00 50.59 221 ALA A O 1
ATOM 1730 N N . LEU A 1 222 ? 4.120 -7.497 22.334 1.00 49.31 222 LEU A N 1
ATOM 1731 C CA . LEU A 1 222 ? 4.955 -8.159 23.345 1.00 49.31 222 LEU A CA 1
ATOM 1732 C C . LEU A 1 222 ? 5.830 -9.307 22.803 1.00 49.31 222 LEU A C 1
ATOM 1734 O O . LEU A 1 222 ? 6.667 -9.830 23.533 1.00 49.31 222 LEU A O 1
ATOM 1738 N N . PHE A 1 223 ? 5.655 -9.718 21.542 1.00 57.97 223 PHE A N 1
ATOM 1739 C CA . PHE A 1 223 ? 6.303 -10.908 20.989 1.00 57.97 223 PHE A CA 1
ATOM 1740 C C . PHE A 1 223 ? 6.659 -10.777 19.493 1.00 57.97 223 PHE A C 1
ATOM 1742 O O . PHE A 1 223 ? 6.013 -11.397 18.644 1.00 57.97 223 PHE A O 1
ATOM 1749 N N . PRO A 1 224 ? 7.706 -10.010 19.140 1.00 55.75 224 PRO A N 1
ATOM 1750 C CA . PRO A 1 224 ? 8.125 -9.815 17.747 1.00 55.75 224 PRO A CA 1
ATOM 1751 C C . PRO A 1 224 ? 8.461 -11.117 17.002 1.00 55.75 224 PRO A C 1
ATOM 1753 O O . PRO A 1 224 ? 8.233 -11.218 15.801 1.00 55.75 224 PRO A O 1
ATOM 1756 N N . SER A 1 225 ? 8.948 -12.140 17.711 1.00 65.56 225 SER A N 1
ATOM 1757 C CA . SER A 1 225 ? 9.329 -13.433 17.129 1.00 65.56 225 SER A CA 1
ATOM 1758 C C . SER A 1 225 ? 8.152 -14.254 16.594 1.00 65.56 225 SER A C 1
ATOM 1760 O O . SER A 1 225 ? 8.352 -15.045 15.676 1.00 65.56 225 SER A O 1
ATOM 1762 N N . TYR A 1 226 ? 6.922 -14.062 17.093 1.00 62.78 226 TYR A N 1
ATOM 1763 C CA . TYR A 1 226 ? 5.743 -14.733 16.514 1.00 62.78 226 TYR A CA 1
ATOM 1764 C C . TYR A 1 226 ? 5.398 -14.229 15.123 1.00 62.78 226 TYR A C 1
ATOM 1766 O O . TYR A 1 226 ? 4.645 -14.879 14.396 1.00 62.78 226 TYR A O 1
ATOM 1774 N N . PHE A 1 227 ? 5.931 -13.067 14.776 1.00 66.69 227 PHE A N 1
ATOM 1775 C CA . PHE A 1 227 ? 5.688 -12.445 13.504 1.00 66.69 227 PHE A CA 1
ATOM 1776 C C . PHE A 1 227 ? 6.876 -12.573 12.564 1.00 66.69 227 PHE A C 1
ATOM 1778 O O . PHE A 1 227 ? 6.757 -12.078 11.468 1.00 66.69 227 PHE A O 1
ATOM 1785 N N . ASP A 1 228 ? 7.972 -13.260 12.894 1.00 71.25 228 ASP A N 1
ATOM 1786 C CA . ASP A 1 228 ? 9.060 -13.530 11.937 1.00 71.25 228 ASP A CA 1
ATOM 1787 C C . ASP A 1 228 ? 8.572 -14.514 10.842 1.00 71.25 228 ASP A C 1
ATOM 1789 O O . ASP A 1 228 ? 8.053 -15.583 11.191 1.00 71.25 228 ASP A O 1
ATOM 1793 N N . PRO A 1 229 ? 8.653 -14.204 9.523 1.00 75.50 229 PRO A N 1
ATOM 1794 C CA . PRO A 1 229 ? 9.380 -13.102 8.856 1.00 75.50 229 PRO A CA 1
ATOM 1795 C C . PRO A 1 229 ? 8.553 -11.876 8.438 1.00 75.50 229 PRO A C 1
ATOM 1797 O O . PRO A 1 229 ? 8.991 -11.074 7.614 1.00 75.50 229 PRO A O 1
ATOM 1800 N N . TYR A 1 230 ? 7.346 -11.724 8.965 1.00 77.75 230 TYR A N 1
ATOM 1801 C CA . TYR A 1 230 ? 6.498 -10.555 8.766 1.00 77.75 230 TYR A CA 1
ATOM 1802 C C . TYR A 1 230 ? 7.104 -9.294 9.414 1.00 77.75 230 TYR A C 1
ATOM 1804 O O . TYR A 1 230 ? 7.302 -9.245 10.632 1.00 77.75 230 TYR A O 1
ATOM 1812 N N . PRO A 1 231 ? 7.416 -8.246 8.632 1.00 82.00 231 PRO A N 1
ATOM 1813 C CA . PRO A 1 231 ? 8.067 -7.071 9.189 1.00 82.00 231 PRO A CA 1
ATOM 1814 C C . PRO A 1 231 ? 7.152 -6.343 10.165 1.00 82.00 231 PRO A C 1
ATOM 1816 O O . PRO A 1 231 ? 5.956 -6.174 9.929 1.00 82.00 231 PRO A O 1
ATOM 1819 N N . ILE A 1 232 ? 7.745 -5.880 11.263 1.00 80.06 232 ILE A N 1
ATOM 1820 C CA . ILE A 1 232 ? 7.036 -5.233 12.370 1.00 80.06 232 ILE A CA 1
ATOM 1821 C C . ILE A 1 232 ? 6.236 -4.044 11.775 1.00 80.06 232 ILE A C 1
ATOM 1823 O O . ILE A 1 232 ? 5.022 -3.954 11.944 1.00 80.06 232 ILE A O 1
ATOM 1827 N N . SER A 1 233 ? 6.837 -3.242 10.895 1.00 79.12 233 SER A N 1
ATOM 1828 C CA . SER A 1 233 ? 6.185 -2.112 10.206 1.00 79.12 233 SER A CA 1
ATOM 1829 C C . SER A 1 233 ? 4.900 -2.467 9.443 1.00 79.12 233 SER A C 1
ATOM 1831 O O . SER A 1 233 ? 3.977 -1.652 9.403 1.00 79.12 233 SER A O 1
ATOM 1833 N N . ALA A 1 234 ? 4.817 -3.663 8.858 1.00 83.00 234 ALA A N 1
ATOM 1834 C CA . ALA A 1 234 ? 3.619 -4.139 8.177 1.00 83.00 234 ALA A CA 1
ATOM 1835 C C . ALA A 1 234 ? 2.489 -4.443 9.172 1.00 83.00 234 ALA A C 1
ATOM 1837 O O . ALA A 1 234 ? 1.354 -4.024 8.948 1.00 83.00 234 ALA A O 1
ATOM 1838 N N . LEU A 1 235 ? 2.800 -5.071 10.315 1.00 83.75 235 LEU A N 1
ATOM 1839 C CA . LEU A 1 235 ? 1.826 -5.266 11.403 1.00 83.75 235 LEU A CA 1
ATOM 1840 C C . LEU A 1 235 ? 1.325 -3.936 11.932 1.00 83.75 235 LEU A C 1
ATOM 1842 O O . LEU A 1 235 ? 0.128 -3.777 12.127 1.00 83.75 235 LEU A O 1
ATOM 1846 N N . ALA A 1 236 ? 2.234 -2.982 12.154 1.00 83.31 236 ALA A N 1
ATOM 1847 C CA . ALA A 1 236 ? 1.884 -1.646 12.628 1.00 83.31 236 ALA A CA 1
ATOM 1848 C C . ALA A 1 236 ? 0.771 -1.046 11.779 1.00 83.31 236 ALA A C 1
ATOM 1850 O O . ALA A 1 236 ? -0.190 -0.479 12.285 1.00 83.31 236 ALA A O 1
ATOM 1851 N N . PHE A 1 237 ? 0.925 -1.181 10.467 1.00 85.62 237 PHE A N 1
ATOM 1852 C CA . PHE A 1 237 ? 0.004 -0.640 9.495 1.00 85.62 237 PHE A CA 1
ATOM 1853 C C . PHE A 1 237 ? -1.305 -1.405 9.427 1.00 85.62 237 PHE A C 1
ATOM 1855 O O . PHE A 1 237 ? -2.355 -0.773 9.383 1.00 85.62 237 PHE A O 1
ATOM 1862 N N . GLU A 1 238 ? -1.273 -2.734 9.463 1.00 88.12 238 GLU A N 1
ATOM 1863 C CA . GLU A 1 238 ? -2.496 -3.533 9.536 1.00 88.12 238 GLU A CA 1
ATOM 1864 C C . GLU A 1 238 ? -3.300 -3.215 10.797 1.00 88.12 238 GLU A C 1
ATOM 1866 O O . GLU A 1 238 ? -4.502 -2.973 10.705 1.00 88.12 238 GLU A O 1
ATOM 1871 N N . LEU A 1 239 ? -2.636 -3.141 11.953 1.00 86.25 239 LEU A N 1
ATOM 1872 C CA . LEU A 1 239 ? -3.261 -2.803 13.230 1.00 86.25 239 LEU A CA 1
ATOM 1873 C C . LEU A 1 239 ? -3.790 -1.365 13.228 1.00 86.25 239 LEU A C 1
ATOM 1875 O O . LEU A 1 239 ? -4.931 -1.155 13.622 1.00 86.25 239 LEU A O 1
ATOM 1879 N N . ALA A 1 240 ? -3.029 -0.397 12.709 1.00 86.75 240 ALA A N 1
ATOM 1880 C CA . ALA A 1 240 ? -3.485 0.989 12.576 1.00 86.75 240 ALA A CA 1
ATOM 1881 C C . ALA A 1 240 ? -4.680 1.117 11.615 1.00 86.75 240 ALA A C 1
ATOM 1883 O O . ALA A 1 240 ? -5.616 1.871 11.870 1.00 86.75 240 ALA A O 1
ATOM 1884 N N . THR A 1 241 ? -4.679 0.360 10.513 1.00 89.19 241 THR A N 1
ATOM 1885 C CA . THR A 1 241 ? -5.800 0.334 9.562 1.00 89.19 241 THR A CA 1
ATOM 1886 C C . THR A 1 241 ? -7.037 -0.288 10.210 1.00 89.19 241 THR A C 1
ATOM 1888 O O . THR A 1 241 ? -8.150 0.204 10.033 1.00 89.19 241 THR A O 1
ATOM 1891 N N . LEU A 1 242 ? -6.853 -1.353 10.988 1.00 89.12 242 LEU A N 1
ATOM 1892 C CA . LEU A 1 242 ? -7.922 -1.995 11.737 1.00 89.12 242 LEU A CA 1
ATOM 1893 C C . LEU A 1 242 ? -8.492 -1.072 12.823 1.00 89.12 242 LEU A C 1
ATOM 1895 O O . LEU A 1 242 ? -9.709 -0.935 12.915 1.00 89.12 242 LEU A O 1
ATOM 1899 N N . GLU A 1 243 ? -7.635 -0.401 13.592 1.00 88.69 243 GLU A N 1
ATOM 1900 C CA . GLU A 1 243 ? -8.019 0.616 14.575 1.00 88.69 243 GLU A CA 1
ATOM 1901 C C . GLU A 1 243 ? -8.829 1.737 13.917 1.00 88.69 243 GLU A C 1
ATOM 1903 O O . GLU A 1 243 ? -9.927 2.052 14.377 1.00 88.69 243 GLU A O 1
ATOM 1908 N N . PHE A 1 244 ? -8.350 2.272 12.791 1.00 89.62 244 PHE A N 1
ATOM 1909 C CA . PHE A 1 244 ? -9.070 3.272 12.004 1.00 89.62 244 PHE A CA 1
ATOM 1910 C C . PHE A 1 244 ? -10.482 2.794 11.627 1.00 89.62 244 PHE A C 1
ATOM 1912 O O . PHE A 1 244 ? -11.466 3.486 11.897 1.00 89.62 244 PHE A O 1
ATOM 1919 N N . VAL A 1 245 ? -10.610 1.576 11.088 1.00 90.56 245 VAL A N 1
ATOM 1920 C CA . VAL A 1 245 ? -11.914 1.005 10.712 1.00 90.56 245 VAL A CA 1
ATOM 1921 C C . VAL A 1 245 ? -12.811 0.778 11.938 1.00 90.56 245 VAL A C 1
ATOM 1923 O O . VAL A 1 245 ? -14.015 1.034 11.881 1.00 90.56 245 VAL A O 1
ATOM 1926 N N . ILE A 1 246 ? -12.261 0.313 13.062 1.00 90.25 246 ILE A N 1
ATOM 1927 C CA . ILE A 1 246 ? -12.993 0.134 14.329 1.00 90.25 246 ILE A CA 1
ATOM 1928 C C . ILE A 1 246 ? -13.527 1.480 14.851 1.00 90.25 246 ILE A C 1
ATOM 1930 O O . ILE A 1 246 ? -14.664 1.553 15.332 1.00 90.25 246 ILE A O 1
ATOM 1934 N N . CYS A 1 247 ? -12.738 2.547 14.730 1.00 89.31 247 CYS A N 1
ATOM 1935 C CA . CYS A 1 247 ? -13.141 3.905 15.081 1.00 89.31 247 CYS A CA 1
ATOM 1936 C C . CYS A 1 247 ? -14.292 4.404 14.203 1.00 89.31 247 CYS A C 1
ATOM 1938 O O . CYS A 1 247 ? -15.261 4.951 14.733 1.00 89.31 247 CYS A O 1
ATOM 1940 N N . GLU A 1 248 ? -14.261 4.160 12.892 1.00 90.56 248 GLU A N 1
ATOM 1941 C CA . GLU A 1 248 ? -15.371 4.520 11.998 1.00 90.56 248 GLU A CA 1
ATOM 1942 C C . GLU A 1 248 ? -16.676 3.805 12.389 1.00 90.56 248 GLU A C 1
ATOM 1944 O O . GLU A 1 248 ? -17.746 4.427 12.446 1.00 90.56 248 GLU A O 1
ATOM 1949 N N . TRP A 1 249 ? -16.591 2.522 12.761 1.00 89.69 249 TRP A N 1
ATOM 1950 C CA . TRP A 1 249 ? -17.747 1.733 13.199 1.00 89.69 249 TRP A CA 1
ATOM 1951 C C . TRP A 1 249 ? -18.398 2.224 14.498 1.00 89.69 249 TRP A C 1
ATOM 1953 O O . TRP A 1 249 ? -19.588 1.959 14.704 1.00 89.69 249 TRP A O 1
ATOM 1963 N N . SER A 1 250 ? -17.689 2.994 15.330 1.00 88.19 250 SER A N 1
ATOM 1964 C CA . SER A 1 250 ? -18.248 3.580 16.560 1.00 88.19 250 SER A CA 1
ATOM 1965 C C . SER A 1 250 ? -19.490 4.442 16.287 1.00 88.19 250 SER A C 1
ATOM 1967 O O . SER A 1 250 ? -20.431 4.486 17.079 1.00 88.19 250 SER A O 1
ATOM 1969 N N . THR A 1 251 ? -19.555 5.083 15.119 1.00 84.25 251 THR A N 1
ATOM 1970 C CA . THR A 1 251 ? -20.684 5.939 14.730 1.00 84.25 251 THR A CA 1
ATOM 1971 C C . THR A 1 251 ? -21.873 5.157 14.161 1.00 84.25 251 THR A C 1
ATOM 1973 O O . THR A 1 251 ? -22.941 5.726 13.950 1.00 84.25 251 THR A O 1
ATOM 1976 N N . GLY A 1 252 ? -21.701 3.861 13.866 1.00 78.00 252 GLY A N 1
ATOM 1977 C CA . GLY A 1 252 ? -22.705 3.027 13.188 1.00 78.00 252 GLY A CA 1
ATOM 1978 C C . GLY A 1 252 ? -22.966 3.403 11.722 1.00 78.00 252 GLY A C 1
ATOM 1979 O O . GLY A 1 252 ? -23.703 2.696 11.025 1.00 78.00 252 GLY A O 1
ATOM 1980 N N . SER A 1 253 ? -22.327 4.469 11.233 1.00 77.31 253 SER A N 1
ATOM 1981 C CA . SER A 1 253 ? -22.424 4.965 9.866 1.00 77.31 253 SER A CA 1
ATOM 1982 C C . SER A 1 253 ? -21.084 4.799 9.166 1.00 77.31 253 SER A C 1
ATOM 1984 O O . SER A 1 253 ? -20.046 5.200 9.677 1.00 77.31 253 SER A O 1
ATOM 1986 N N . PHE A 1 254 ? -21.108 4.223 7.966 1.00 71.81 254 PHE A N 1
ATOM 1987 C CA . PHE A 1 254 ? -19.934 4.225 7.105 1.00 71.81 254 PHE A CA 1
ATOM 1988 C C . PHE A 1 254 ? -19.714 5.654 6.609 1.00 71.81 254 PHE A C 1
ATOM 1990 O O . PHE A 1 254 ? -20.423 6.120 5.714 1.00 71.81 254 PHE A O 1
ATOM 1997 N N . ILE A 1 255 ? -18.764 6.349 7.220 1.00 70.62 255 ILE A N 1
ATOM 1998 C CA . ILE A 1 255 ? -18.195 7.563 6.656 1.00 70.62 255 ILE A CA 1
ATOM 1999 C C . ILE A 1 255 ? -17.064 7.068 5.772 1.00 70.62 255 ILE A C 1
ATOM 2001 O O . ILE A 1 255 ? -16.181 6.377 6.250 1.00 70.62 255 ILE A O 1
ATOM 2005 N N . GLN A 1 256 ? -17.102 7.370 4.477 1.00 68.38 256 GLN A N 1
ATOM 2006 C CA . GLN A 1 256 ? -15.971 7.080 3.602 1.00 68.38 256 GLN A CA 1
ATOM 2007 C C . GLN A 1 256 ? -14.859 8.090 3.916 1.00 68.38 256 GLN A C 1
ATOM 2009 O O . GLN A 1 256 ? -14.641 9.029 3.144 1.00 68.38 256 GLN A O 1
ATOM 2014 N N . ALA A 1 257 ? -14.209 7.976 5.076 1.00 66.38 257 ALA A N 1
ATOM 2015 C CA . ALA A 1 257 ? -13.084 8.839 5.366 1.00 66.38 257 ALA A CA 1
ATOM 2016 C C . ALA A 1 257 ? -11.913 8.409 4.478 1.00 66.38 257 ALA A C 1
ATOM 2018 O O . ALA A 1 257 ? -11.661 7.231 4.214 1.00 66.38 257 ALA A O 1
ATOM 2019 N N . LYS A 1 258 ? -11.220 9.400 3.919 1.00 68.56 258 LYS A N 1
ATOM 2020 C CA . LYS A 1 258 ? -9.984 9.127 3.195 1.00 68.56 258 LYS A CA 1
ATOM 2021 C C . LYS A 1 258 ? -8.939 8.814 4.249 1.00 68.56 258 LYS A C 1
ATOM 2023 O O . LYS A 1 258 ? -8.544 9.716 4.970 1.00 68.56 258 LYS A O 1
ATOM 2028 N N . PHE A 1 259 ? -8.481 7.569 4.307 1.00 65.94 259 PHE A N 1
ATOM 2029 C CA . PHE A 1 259 ? -7.278 7.232 5.055 1.00 65.94 259 PHE A CA 1
ATOM 2030 C C . PHE A 1 259 ? -6.102 7.984 4.418 1.00 65.94 259 PHE A C 1
ATOM 2032 O O . PHE A 1 259 ? -5.637 7.618 3.332 1.00 65.94 259 PHE A O 1
ATOM 2039 N N . THR A 1 260 ? -5.673 9.090 5.027 1.00 68.94 260 THR A N 1
ATOM 2040 C CA . THR A 1 260 ? -4.457 9.792 4.619 1.00 68.94 260 THR A CA 1
ATOM 2041 C C . THR A 1 260 ? -3.394 9.635 5.694 1.00 68.94 260 THR A C 1
ATOM 2043 O O . THR A 1 260 ? -3.675 9.682 6.885 1.00 68.94 260 THR A O 1
ATOM 2046 N N . GLU A 1 261 ? -2.141 9.468 5.276 1.00 60.44 261 GLU A N 1
ATOM 2047 C CA . GLU A 1 261 ? -0.991 9.346 6.185 1.00 60.44 261 GLU A CA 1
ATOM 2048 C C . GLU A 1 261 ? -0.893 10.522 7.173 1.00 60.44 261 GLU A C 1
ATOM 2050 O O . GLU A 1 261 ? -0.490 10.360 8.323 1.00 60.44 261 GLU A O 1
ATOM 2055 N N . LYS A 1 262 ? -1.350 11.708 6.750 1.00 64.81 262 LYS A N 1
ATOM 2056 C CA . LYS A 1 262 ? -1.394 12.913 7.584 1.00 64.81 262 LYS A CA 1
ATOM 2057 C C . LYS A 1 262 ? -2.348 12.797 8.771 1.00 64.81 262 LYS A C 1
ATOM 2059 O O . LYS A 1 262 ? -2.147 13.515 9.745 1.00 64.81 262 LYS A O 1
ATOM 2064 N N . ASP A 1 263 ? -3.367 11.948 8.689 1.00 59.72 263 ASP A N 1
ATOM 2065 C CA . ASP A 1 263 ? -4.339 11.763 9.769 1.00 59.72 263 ASP A CA 1
ATOM 2066 C C . ASP A 1 263 ? -3.779 10.845 10.864 1.00 59.72 263 ASP A C 1
ATOM 2068 O O . ASP A 1 263 ? -4.068 11.047 12.038 1.00 59.72 263 ASP A O 1
ATOM 2072 N N . VAL A 1 264 ? -2.895 9.909 10.498 1.00 56.16 264 VAL A N 1
ATOM 2073 C CA . VAL A 1 264 ? -2.182 9.039 11.449 1.00 56.16 264 VAL A CA 1
ATOM 2074 C C . VAL A 1 264 ? -1.080 9.810 12.183 1.00 56.16 264 VAL A C 1
ATOM 2076 O O . VAL A 1 264 ? -0.896 9.646 13.385 1.00 56.16 264 VAL A O 1
ATOM 2079 N N . ALA A 1 265 ? -0.370 10.702 11.486 1.00 54.47 265 ALA A N 1
ATOM 2080 C CA . ALA A 1 265 ? 0.739 11.464 12.067 1.00 54.47 265 ALA A CA 1
ATOM 2081 C C . ALA A 1 265 ? 0.314 12.555 13.075 1.00 54.47 265 ALA A C 1
ATOM 2083 O O . ALA A 1 265 ? 1.166 13.105 13.767 1.00 54.47 265 ALA A O 1
ATOM 2084 N N . LYS A 1 266 ? -0.980 12.900 13.145 1.00 49.28 266 LYS A N 1
ATOM 2085 C CA . LYS A 1 266 ? -1.520 14.008 13.956 1.00 49.28 266 LYS A CA 1
ATOM 2086 C C . LYS A 1 266 ? -2.050 13.608 15.330 1.00 49.28 266 LYS A C 1
ATOM 2088 O O . LYS A 1 266 ? -2.659 14.444 15.995 1.00 49.28 266 LYS A O 1
ATOM 2093 N N . VAL A 1 267 ? -1.847 12.370 15.771 1.00 46.72 267 VAL A N 1
ATOM 2094 C CA . VAL A 1 267 ? -2.128 12.007 17.165 1.00 46.72 267 VAL A CA 1
ATOM 2095 C C . VAL A 1 267 ? -1.074 12.694 18.039 1.00 46.72 267 VAL A C 1
ATOM 2097 O O . VAL A 1 267 ? -0.021 12.135 18.334 1.00 46.72 267 VAL A O 1
ATOM 2100 N N . GLU A 1 268 ? -1.318 13.967 18.357 1.00 42.16 268 GLU A N 1
ATOM 2101 C CA . GLU A 1 268 ? -0.526 14.749 19.298 1.00 42.16 268 GLU A CA 1
ATOM 2102 C C . GLU A 1 268 ? -0.537 14.032 20.648 1.00 42.16 268 GLU A C 1
ATOM 2104 O O . GLU A 1 268 ? -1.589 13.616 21.141 1.00 42.16 268 GLU A O 1
ATOM 2109 N N . HIS A 1 269 ? 0.653 13.862 21.228 1.00 42.91 269 HIS A N 1
ATOM 2110 C CA . HIS A 1 269 ? 0.799 13.343 22.580 1.00 42.91 269 HIS A CA 1
ATOM 2111 C C . HIS A 1 269 ? -0.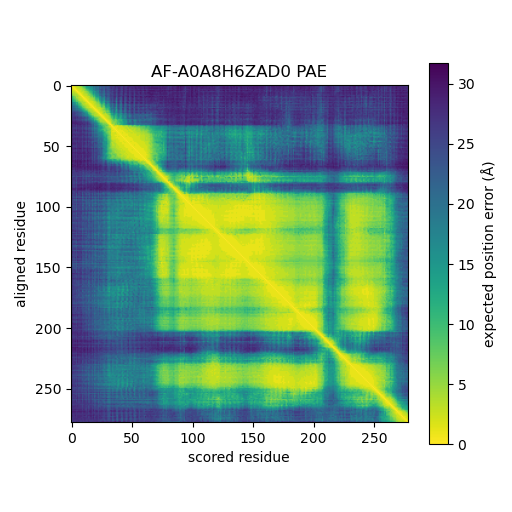111 14.131 23.533 1.00 42.91 269 HIS A C 1
ATOM 2113 O O . HIS A 1 269 ? -0.125 15.366 23.458 1.00 42.91 269 HIS A O 1
ATOM 2119 N N . PRO A 1 270 ? -0.842 13.459 24.444 1.00 42.81 270 PRO A N 1
ATOM 2120 C CA . PRO A 1 270 ? -1.540 14.167 25.504 1.00 42.81 270 PRO A CA 1
ATOM 2121 C C . PRO A 1 270 ? -0.535 15.066 26.242 1.00 42.81 270 PRO A C 1
ATOM 2123 O O . PRO A 1 270 ? 0.631 14.680 26.398 1.00 42.81 270 PRO A O 1
ATOM 2126 N N . PRO A 1 271 ? -0.943 16.279 26.659 1.00 41.03 271 PRO A N 1
ATOM 2127 C CA . PRO A 1 271 ? -0.054 17.197 27.354 1.00 41.03 271 PRO A CA 1
ATOM 2128 C C . PRO A 1 271 ? 0.582 16.469 28.536 1.00 41.03 271 PRO A C 1
ATOM 2130 O O . PRO A 1 271 ? -0.123 15.819 29.313 1.00 41.03 271 PRO A O 1
ATOM 2133 N N . LYS A 1 272 ? 1.917 16.549 28.639 1.00 46.72 272 LYS A N 1
ATOM 2134 C CA . LYS A 1 272 ? 2.665 16.013 29.779 1.00 46.72 272 LYS A CA 1
ATOM 2135 C C . LYS A 1 272 ? 1.981 16.502 31.048 1.00 46.72 272 LYS A C 1
ATOM 2137 O O . LYS A 1 272 ? 1.954 17.703 31.303 1.00 46.72 272 LYS A O 1
ATOM 2142 N N . VAL A 1 273 ? 1.416 15.573 31.813 1.00 58.88 273 VAL A N 1
ATOM 2143 C CA . VAL A 1 273 ? 0.921 15.859 33.156 1.00 58.88 273 VAL A CA 1
ATOM 2144 C C . VAL A 1 273 ? 2.148 16.271 33.958 1.00 58.88 273 VAL A C 1
ATOM 2146 O O . VAL A 1 273 ? 3.019 15.443 34.222 1.00 58.88 273 VAL A O 1
ATOM 2149 N N . GLU A 1 274 ? 2.272 17.565 34.245 1.00 59.41 274 GLU A N 1
ATOM 2150 C CA . GLU A 1 274 ? 3.313 18.078 35.127 1.00 59.41 274 GLU A CA 1
ATOM 2151 C C . GLU A 1 274 ? 3.135 17.400 36.483 1.00 59.41 274 GLU A C 1
ATOM 2153 O O . GLU A 1 274 ? 2.131 17.590 37.173 1.00 59.41 274 GLU A O 1
ATOM 2158 N N . SER A 1 275 ? 4.085 16.532 36.827 1.00 61.41 275 SER A N 1
ATOM 2159 C CA . SER A 1 275 ? 4.133 15.900 38.136 1.00 61.41 275 SER A CA 1
ATOM 2160 C C . SER A 1 275 ? 4.175 16.999 39.199 1.00 61.41 275 SER A C 1
ATOM 2162 O O . SER A 1 275 ? 4.998 17.911 39.069 1.00 61.41 275 SER A O 1
ATOM 2164 N N . PRO A 1 276 ? 3.324 16.939 40.237 1.00 57.78 276 PRO A N 1
ATOM 2165 C CA . PRO A 1 276 ? 3.314 17.951 41.280 1.00 57.78 276 PRO A CA 1
ATOM 2166 C C . PRO A 1 276 ? 4.706 18.046 41.910 1.00 57.78 276 PRO A C 1
ATOM 2168 O O . PRO A 1 276 ? 5.273 17.044 42.350 1.00 57.78 276 PRO A O 1
ATOM 2171 N N . SER A 1 277 ? 5.266 19.254 41.899 1.00 68.50 277 SER A N 1
ATOM 2172 C CA . SER A 1 277 ? 6.509 19.583 42.586 1.00 68.50 277 SER A CA 1
ATOM 2173 C C . SER A 1 277 ? 6.317 19.366 44.088 1.00 68.50 277 SER A C 1
ATOM 2175 O O . SER A 1 277 ? 5.487 20.049 44.693 1.00 68.50 277 SER A O 1
ATOM 2177 N N . ASN A 1 278 ? 7.058 18.412 44.653 1.00 65.50 278 ASN A N 1
ATOM 2178 C CA . ASN A 1 278 ? 7.240 18.270 46.100 1.00 65.50 278 ASN A CA 1
ATOM 2179 C C . ASN A 1 278 ? 8.197 19.336 46.635 1.00 65.50 278 ASN A C 1
ATOM 2181 O O . ASN A 1 278 ? 9.182 19.637 45.921 1.00 65.50 278 ASN A O 1
#

Organism: NCBI:txid230812

InterPro domains:
  IPR045341 Domain of unknown function DUF6532 [PF20149] (107-216)
  IPR045341 Domain of unknown function DUF6532 [PF20149] (217-266)

Foldseek 3Di:
DDDDDDDDDDDDDDDPPDPPDPDDPVPPPPPCPDPVVVVVVVLVVLVVVVVVLVVVVVVLVVVQPDDDDDPDDADEWDFPDPPPPPPPPDQQDLNRTDPLSSQLLVQLLVQLLSCCLQANVDDDPVVLLVSSVVSSVSSCSVVVHGYDDDVSSSVSSSVSNLVVLVVLLVVLLVVCCVPLVQAQDQDPVSLQVLLVSLCVVVVVQPQADDPPVVDPDHHHDPCVPSNVPRHSNSSNSSSVSNNVSSVCSSNSHDDVDRPDPVVVVPPDDDPPPPDDDD

Nearest PDB structures (foldseek):
  2hqg-assembly1_A-3  TM=2.105E-01  e=4.468E+00  Escherichia coli K-12

Mean predicted aligned error: 14.96 Å